Protein AF-A0A8S3VMX2-F1 (afdb_monomer)

Solvent-accessible surface area (backbone atoms only — not comparable to full-atom values): 15774 Å² total; per-residue (Å²): 144,77,87,84,73,80,81,78,84,70,74,71,80,52,48,32,28,33,40,39,38,28,50,15,17,91,83,78,49,59,50,68,22,54,47,46,65,28,32,21,53,49,26,51,52,46,59,40,36,76,73,67,46,34,48,73,48,80,45,55,38,30,90,91,58,74,51,69,80,49,52,76,78,47,82,75,88,50,69,40,29,39,36,25,64,35,32,33,32,78,86,67,48,75,34,52,75,42,75,24,51,43,74,68,48,41,49,51,49,56,51,38,50,54,79,87,52,66,58,57,29,66,86,31,68,56,30,53,58,45,36,77,51,44,68,61,46,57,58,41,45,52,53,36,43,53,32,86,84,53,87,43,64,70,38,52,51,40,52,48,50,38,18,50,51,39,54,74,64,75,41,66,36,78,72,31,86,53,87,27,34,45,39,34,56,44,52,39,43,49,55,46,46,52,50,39,30,33,68,56,66,72,39,70,81,65,60,83,44,37,48,46,43,49,34,50,54,53,43,64,71,33,64,48,51,60,75,44,58,40,36,42,52,40,40,44,60,68,36,62,87,56,34,62,51,79,73,93,66,70,59,87,77,56,78,90,45,72,94,65,85,71,64,67,75,28,68,56,74,85,76,77,76,89,74,84,90,131

Nearest PDB structures (foldseek):
  2yv7-assembly1_A  TM=8.535E-01  e=1.081E-16  Drosophila melanogaster
  2yv9-assembly1_B  TM=8.385E-01  e=3.252E-16  Caenorhabditis elegans
  2yv9-assembly1_A  TM=8.108E-01  e=5.340E-16  Caenorhabditis elegans
  1k0o-assembly2_B  TM=8.622E-01  e=7.602E-14  Homo sapiens
  5lol-assembly1_A  TM=7.711E-01  e=4.060E-11  Arabidopsis thaliana

Organism: Mytilus edulis (NCBI:txid6550)

Foldseek 3Di:
DDDPDPPPPPPPLQAWEKEKEAAAFPQPQFHHFLDLVSLLLLLLVVVCVVVVLYHYHYGHAHLVDGDPVRVVLPPASADTKMATCFHAFPVRHTRHSPIQRDDVSSLVVSVRSRDDCLLQRCPRPLNVVLCVLAVCLLVLLLVQQQDPPRPCPVNLVSLVSNLVQLVVVVALASRHPDDGSNRSRRLSRVQLCQLQVCQFPVDHRDLQSLSVLSSLLVLLVDPSNVVSDDFSLSSNVVCCVRGPGHGPDDSSPDDTDGPSDGDVSSNDDPPPPCDDDD

Sequence (278 aa):
MSDDNPTNDSVSDNKPHFELYIKASVRDGESKGSCPICQQWFMVAHLLAEKSDVHFQVYTVPANNLPESFKAKTMSKTFPIVIGVQGRDTKGQDISNCVFDDADEVEKFFESVNVSRPLLKRTEAKNQLALRHVEDLYKKFNLFLQNPNDNGTKLTQQLKNVDGFLGEMETTFLCGSTISYSDTVLLSRLQHIRVAGKAYKSYEIPKELKNLWRYLSTAYQTKAFIQTLPSDQDIKLHYETKATTKLEKTIKLEGTSYSTDVDPECLNGEVEQQNGDE

Secondary structure (DSSP, 8-state):
----------------EEEEEEEBPTTTSSSBP--HHHHHHHHHHHHHHTTTS-EEEEEEE-TTS--HHHHTT----SSSEEEEEE-B-TTS-B-TT-EE-SHHHHHHHHHHH-SS-GGG-TTSHHHHHHHHHHTTHHHHHHHHHH-TT--SHHHHHHHHHHHHHHHHHTSSBTTBSS--HHHHHHHHHHHHHHHHHHHHH-----TT-HHHHHHHHHHTT-HHHHHHPPPHHHHHHHHTTT-SSPPSS-GGGSPP-------GGGT-----------

Mean predicted aligned error: 6.51 Å

InterPro domains:
  IPR036282 Glutathione S-transferase, C-terminal domain superfamily [SSF47616] (148-243)
  IPR053823 CLIC, N-terminal domain [PF22441] (16-83)

pLDDT: mean 90.66, std 14.81, range [38.28, 98.75]

Radius of gyration: 21.77 Å; Cα contacts (8 Å, |Δi|>4): 425; chains: 1; bounding box: 65×53×84 Å

Structure (mmCIF, N/CA/C/O backbone):
data_AF-A0A8S3VMX2-F1
#
_entry.id   AF-A0A8S3VMX2-F1
#
loop_
_atom_site.group_PDB
_atom_site.id
_atom_site.type_symbol
_atom_site.label_atom_id
_atom_site.label_alt_id
_atom_site.label_comp_id
_atom_site.label_asym_id
_atom_site.label_entity_id
_atom_site.label_seq_id
_atom_site.pdbx_PDB_ins_code
_atom_site.Cartn_x
_atom_site.Cartn_y
_atom_site.Cartn_z
_atom_site.occupancy
_atom_site.B_iso_or_equiv
_atom_site.auth_seq_id
_atom_site.auth_comp_id
_atom_site.auth_asym_id
_atom_site.auth_atom_id
_atom_site.pdbx_PDB_model_num
ATOM 1 N N . MET A 1 1 ? 12.003 -22.353 -57.002 1.00 45.00 1 MET A N 1
ATOM 2 C CA . MET A 1 1 ? 13.092 -21.684 -56.269 1.00 45.00 1 MET A CA 1
ATOM 3 C C . MET A 1 1 ? 12.724 -20.222 -56.155 1.00 45.00 1 MET A C 1
ATOM 5 O O . MET A 1 1 ? 13.034 -19.455 -57.055 1.00 45.00 1 MET A O 1
ATOM 9 N N . SER A 1 2 ? 11.994 -19.906 -55.094 1.00 39.72 2 SER A N 1
ATOM 10 C CA . SER A 1 2 ? 11.772 -18.555 -54.586 1.00 39.72 2 SER A CA 1
ATOM 11 C C . SER A 1 2 ? 11.556 -18.773 -53.094 1.00 39.72 2 SER A C 1
ATOM 13 O O . SER A 1 2 ? 10.503 -19.264 -52.698 1.00 39.72 2 SER A O 1
ATOM 15 N N . ASP A 1 3 ? 12.623 -18.603 -52.321 1.00 39.94 3 ASP A N 1
ATOM 16 C CA . ASP A 1 3 ? 12.645 -18.858 -50.885 1.00 39.94 3 ASP A CA 1
ATOM 17 C C . ASP A 1 3 ? 11.857 -17.762 -50.158 1.00 39.94 3 ASP A C 1
ATOM 19 O O . ASP A 1 3 ? 12.329 -16.633 -50.019 1.00 39.94 3 ASP A O 1
ATOM 23 N N . ASP A 1 4 ? 10.657 -18.105 -49.690 1.00 44.06 4 ASP A N 1
ATOM 24 C CA . ASP A 1 4 ? 9.963 -17.357 -48.645 1.00 44.06 4 ASP A CA 1
ATOM 25 C C . ASP A 1 4 ? 10.678 -17.632 -47.319 1.00 44.06 4 ASP A C 1
ATOM 27 O O . ASP A 1 4 ? 10.483 -18.667 -46.679 1.00 44.06 4 ASP A O 1
ATOM 31 N N . ASN A 1 5 ? 11.544 -16.708 -46.915 1.00 38.28 5 ASN A N 1
ATOM 32 C CA . ASN A 1 5 ? 12.114 -16.689 -45.577 1.00 38.28 5 ASN A CA 1
ATOM 33 C C . ASN A 1 5 ? 11.168 -15.875 -44.677 1.00 38.28 5 ASN A C 1
ATOM 35 O O . ASN A 1 5 ? 11.094 -14.655 -44.856 1.00 38.28 5 ASN A O 1
ATOM 39 N N . PRO A 1 6 ? 10.431 -16.478 -43.725 1.00 44.06 6 PRO A N 1
ATOM 40 C CA . PRO A 1 6 ? 9.706 -15.689 -42.749 1.00 44.06 6 PRO A CA 1
ATOM 41 C C . PRO A 1 6 ? 10.757 -15.071 -41.828 1.00 44.06 6 PRO A C 1
ATOM 43 O O . PRO A 1 6 ? 11.4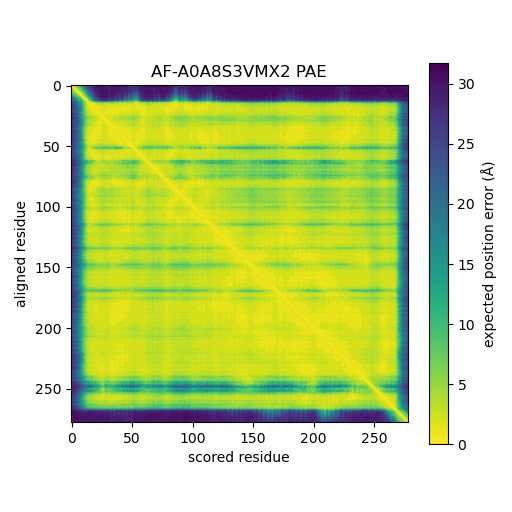59 -15.770 -41.096 1.00 44.06 6 PRO A O 1
ATOM 46 N N . THR A 1 7 ? 10.896 -13.749 -41.886 1.00 39.50 7 THR A N 1
ATOM 47 C CA . THR A 1 7 ? 11.595 -12.986 -40.858 1.00 39.50 7 THR A CA 1
ATOM 48 C C . THR A 1 7 ? 10.929 -13.300 -39.529 1.00 39.50 7 THR A C 1
ATOM 50 O O . THR A 1 7 ? 9.819 -12.859 -39.241 1.00 39.50 7 THR A O 1
ATOM 53 N N . ASN A 1 8 ? 11.599 -14.148 -38.758 1.00 38.56 8 ASN A N 1
ATOM 54 C CA . ASN A 1 8 ? 11.258 -14.462 -37.391 1.00 38.56 8 ASN A CA 1
ATOM 55 C C . ASN A 1 8 ? 11.477 -13.175 -36.585 1.00 38.56 8 ASN A C 1
ATOM 57 O O . ASN A 1 8 ? 12.600 -12.884 -36.173 1.00 38.56 8 ASN A O 1
ATOM 61 N N . ASP A 1 9 ? 10.420 -12.379 -36.419 1.00 41.00 9 ASP A N 1
ATOM 62 C CA . ASP A 1 9 ? 10.348 -11.289 -35.446 1.00 41.00 9 ASP A CA 1
ATOM 63 C C . ASP A 1 9 ? 10.396 -11.889 -34.033 1.00 41.00 9 ASP A C 1
ATOM 65 O O . ASP A 1 9 ? 9.425 -11.892 -33.280 1.00 41.00 9 ASP A O 1
ATOM 69 N N . SER A 1 10 ? 11.553 -12.417 -33.640 1.00 40.47 10 SER A N 1
ATOM 70 C CA . SER A 1 10 ? 11.886 -12.584 -32.235 1.00 40.47 10 SER A CA 1
ATOM 71 C C . SER A 1 10 ? 12.475 -11.262 -31.758 1.00 40.47 10 SER A C 1
ATOM 73 O O . SER A 1 10 ? 13.687 -11.134 -31.568 1.00 40.47 10 SER A O 1
ATOM 75 N N . VAL A 1 11 ? 11.618 -10.254 -31.572 1.00 44.19 11 VAL A N 1
ATOM 76 C CA . VAL A 1 11 ? 11.929 -9.193 -30.613 1.00 44.19 11 VAL A CA 1
ATOM 77 C C . VAL A 1 11 ? 12.071 -9.923 -29.285 1.00 44.19 11 VAL A C 1
ATOM 79 O O . VAL A 1 11 ? 11.075 -10.303 -28.676 1.00 44.19 11 VAL A O 1
ATOM 82 N N . SER A 1 12 ? 13.307 -10.240 -28.894 1.00 49.56 12 SER A N 1
ATOM 83 C CA . SER A 1 12 ? 13.582 -10.811 -27.584 1.00 49.56 12 SER A CA 1
ATOM 84 C C . SER A 1 12 ? 12.909 -9.901 -26.565 1.00 49.56 12 SER A C 1
ATOM 86 O O . SER A 1 12 ? 13.218 -8.706 -26.530 1.00 49.56 12 SER A O 1
ATOM 88 N N . ASP A 1 13 ? 11.958 -10.448 -25.814 1.00 60.62 13 ASP A N 1
ATOM 89 C CA . ASP A 1 13 ? 11.170 -9.749 -24.807 1.00 60.62 13 ASP A CA 1
ATOM 90 C C . ASP A 1 13 ? 12.112 -9.284 -23.687 1.00 60.62 13 ASP A C 1
ATOM 92 O O . ASP A 1 13 ? 12.301 -9.946 -22.674 1.00 60.62 13 ASP A O 1
ATOM 96 N N . ASN A 1 14 ? 12.798 -8.162 -23.917 1.00 79.38 14 ASN A N 1
ATOM 97 C CA . ASN A 1 14 ? 13.861 -7.629 -23.062 1.00 79.38 14 ASN A CA 1
ATOM 98 C C . ASN A 1 14 ? 13.291 -6.933 -21.812 1.00 79.38 14 ASN A C 1
ATOM 100 O O . ASN A 1 14 ? 13.984 -6.155 -21.151 1.00 79.38 14 ASN A O 1
ATOM 104 N N . LYS A 1 15 ? 12.002 -7.164 -21.534 1.00 89.81 15 LYS A N 1
ATOM 105 C CA . LYS A 1 15 ? 11.273 -6.580 -20.418 1.00 89.81 15 LYS A CA 1
ATOM 106 C C . LYS A 1 15 ? 11.872 -7.062 -19.102 1.00 89.81 15 LYS A C 1
ATOM 108 O O . LYS A 1 15 ? 12.189 -8.248 -18.981 1.00 89.81 15 LYS A O 1
ATOM 113 N N . PRO A 1 16 ? 11.980 -6.177 -18.100 1.00 96.06 16 PRO A N 1
ATOM 114 C CA . PRO A 1 16 ? 12.359 -6.571 -16.756 1.00 96.06 16 PRO A CA 1
ATOM 115 C C . PRO A 1 16 ? 11.477 -7.705 -16.241 1.00 96.06 16 PRO A C 1
ATOM 117 O O . PRO A 1 16 ? 10.254 -7.570 -16.137 1.00 96.06 16 PRO A O 1
ATOM 120 N N . HIS A 1 17 ? 12.112 -8.813 -15.883 1.00 97.31 17 HIS A N 1
ATOM 121 C CA . HIS A 1 17 ? 11.497 -9.914 -15.164 1.00 97.31 17 HIS A CA 1
ATOM 122 C C . HIS A 1 17 ? 12.211 -10.080 -13.827 1.00 97.31 17 HIS A C 1
ATOM 124 O O . HIS A 1 17 ? 13.433 -10.206 -13.787 1.00 97.31 17 HIS A O 1
ATOM 130 N N . PHE A 1 18 ? 11.460 -10.055 -12.728 1.00 98.06 18 PHE A N 1
ATOM 131 C CA . PHE A 1 18 ? 12.009 -10.165 -11.379 1.00 98.06 18 PHE A CA 1
ATOM 132 C C . PHE A 1 18 ? 11.146 -11.020 -10.447 1.00 98.06 18 PHE A C 1
ATOM 134 O O . PHE A 1 18 ? 9.959 -11.252 -10.669 1.00 98.06 18 PHE A O 1
ATOM 141 N N . GLU A 1 19 ? 11.747 -11.466 -9.356 1.00 98.12 19 GLU A N 1
ATOM 142 C CA . GLU A 1 19 ? 11.083 -12.134 -8.247 1.00 98.12 19 GLU A CA 1
ATOM 143 C C . GLU A 1 19 ? 10.960 -11.153 -7.080 1.00 98.12 19 GLU A C 1
ATOM 145 O O . GLU A 1 19 ? 11.938 -10.516 -6.687 1.00 98.12 19 GLU A O 1
ATOM 150 N N . LEU A 1 20 ? 9.762 -11.037 -6.509 1.00 98.38 20 LEU A N 1
ATOM 151 C CA . LEU A 1 20 ? 9.500 -10.253 -5.308 1.00 98.38 20 LEU A CA 1
ATOM 152 C C . LEU A 1 20 ? 9.297 -11.193 -4.120 1.00 98.38 20 LEU A C 1
ATOM 154 O O . LEU A 1 20 ? 8.325 -11.947 -4.056 1.00 98.38 20 LEU A O 1
ATOM 158 N N . TYR A 1 21 ? 10.189 -11.109 -3.146 1.00 97.62 21 TYR A N 1
ATOM 159 C CA . TYR A 1 21 ? 10.114 -11.872 -1.911 1.00 97.62 21 TYR A CA 1
ATOM 160 C C . TYR A 1 21 ? 9.470 -11.031 -0.810 1.00 97.62 21 TYR A C 1
ATOM 162 O O . TYR A 1 21 ? 9.955 -9.953 -0.455 1.00 97.62 21 TYR A O 1
ATOM 170 N N . ILE A 1 22 ? 8.377 -11.538 -0.243 1.00 97.50 22 ILE A N 1
ATOM 171 C CA . ILE A 1 22 ? 7.626 -10.906 0.846 1.00 97.50 22 ILE A CA 1
ATOM 172 C C . ILE A 1 22 ? 7.590 -11.810 2.077 1.00 97.50 22 ILE A C 1
ATOM 174 O O . ILE A 1 22 ? 7.770 -13.024 1.991 1.00 97.50 22 ILE A O 1
ATOM 178 N N . LYS A 1 23 ? 7.315 -11.233 3.251 1.00 96.81 23 LYS A N 1
ATOM 179 C CA . LYS A 1 23 ? 7.127 -12.033 4.471 1.00 96.81 23 LYS A CA 1
ATOM 180 C C . LYS A 1 23 ? 5.916 -12.952 4.320 1.00 96.81 23 LYS A C 1
ATOM 182 O O . LYS A 1 23 ? 4.844 -12.485 3.935 1.00 96.81 23 LYS A O 1
ATOM 187 N N . ALA A 1 24 ? 6.082 -14.225 4.665 1.00 96.75 24 ALA A N 1
ATOM 188 C CA . ALA A 1 24 ? 4.974 -15.163 4.791 1.00 96.75 24 ALA A CA 1
ATOM 189 C C . ALA A 1 24 ? 4.111 -14.845 6.023 1.00 96.75 24 ALA A C 1
ATOM 191 O O . ALA A 1 24 ? 4.556 -14.173 6.964 1.00 96.75 24 ALA A O 1
ATOM 192 N N . SER A 1 25 ? 2.877 -15.342 6.018 1.00 95.25 25 SER A N 1
ATOM 193 C CA . SER A 1 25 ? 1.989 -15.353 7.172 1.00 95.25 25 SER A CA 1
ATOM 194 C C . SER A 1 25 ? 2.674 -16.048 8.345 1.00 95.25 25 SER A C 1
ATOM 196 O O . SER A 1 25 ? 3.294 -17.101 8.212 1.00 95.25 25 SER A O 1
ATOM 198 N N . VAL A 1 26 ? 2.535 -15.459 9.530 1.00 91.62 26 VAL A N 1
ATOM 199 C CA . VAL A 1 26 ? 3.023 -16.063 10.779 1.00 91.62 26 VAL A CA 1
ATOM 200 C C . VAL A 1 26 ? 2.093 -17.169 11.289 1.00 91.62 26 VAL A C 1
ATOM 202 O O . VAL A 1 26 ? 2.423 -17.839 12.266 1.00 91.62 26 VAL A O 1
ATOM 205 N N . ARG A 1 27 ? 0.920 -17.332 10.663 1.00 90.06 27 ARG A N 1
ATOM 206 C CA . ARG A 1 27 ? -0.102 -18.312 11.032 1.00 90.06 27 ARG A CA 1
ATOM 207 C C . ARG A 1 27 ? 0.080 -19.628 10.284 1.00 90.06 27 ARG A C 1
ATOM 209 O O . ARG A 1 27 ? 0.069 -20.665 10.936 1.00 90.06 27 ARG A O 1
ATOM 216 N N . ASP A 1 28 ? 0.244 -19.579 8.963 1.00 90.56 28 ASP A N 1
ATOM 217 C CA . ASP A 1 28 ? 0.376 -20.779 8.119 1.00 90.56 28 ASP A CA 1
ATOM 218 C C . ASP A 1 28 ? 1.788 -20.982 7.536 1.00 90.56 28 ASP A C 1
ATOM 220 O O . ASP A 1 28 ? 2.123 -22.093 7.145 1.00 90.56 28 ASP A O 1
ATOM 224 N N . GLY A 1 29 ? 2.645 -19.954 7.534 1.00 91.44 29 GLY A N 1
ATOM 225 C CA . GLY A 1 29 ? 4.003 -20.038 6.991 1.00 91.44 29 GLY A CA 1
ATOM 226 C C . GLY A 1 29 ? 4.086 -20.046 5.461 1.00 91.44 29 GLY A C 1
ATOM 227 O O . GLY A 1 29 ? 5.189 -20.116 4.929 1.00 91.44 29 GLY A O 1
ATOM 228 N N . GLU A 1 30 ? 2.969 -19.928 4.748 1.00 91.88 30 GLU A N 1
ATOM 229 C CA . GLU A 1 30 ? 2.906 -20.080 3.290 1.00 91.88 30 GLU A CA 1
ATOM 230 C C . GLU A 1 30 ? 2.228 -18.894 2.608 1.00 91.88 30 GLU A C 1
ATOM 232 O O . GLU A 1 30 ? 2.702 -18.406 1.583 1.00 91.88 30 GLU A O 1
ATOM 237 N N . SER A 1 31 ? 1.127 -18.388 3.159 1.00 94.25 31 SER A N 1
ATOM 238 C CA . SER A 1 31 ? 0.371 -17.298 2.552 1.00 94.25 31 SER A CA 1
ATOM 239 C C . SER A 1 31 ? 1.060 -15.942 2.749 1.00 94.25 31 SER A C 1
ATOM 241 O O . SER A 1 31 ? 2.074 -15.809 3.437 1.00 94.25 31 SER A O 1
ATOM 243 N N . LYS A 1 32 ? 0.540 -14.898 2.099 1.00 95.94 32 LYS A N 1
ATOM 244 C CA . LYS A 1 32 ? 1.067 -13.529 2.207 1.00 95.94 32 LYS A CA 1
ATOM 245 C C . LYS A 1 32 ? 0.924 -12.985 3.635 1.00 95.94 32 LYS A C 1
ATOM 247 O O . LYS A 1 32 ? -0.170 -12.940 4.187 1.00 95.94 32 LYS A O 1
ATOM 252 N N . GLY A 1 33 ? 2.032 -12.537 4.218 1.00 96.44 33 GLY A N 1
ATOM 253 C CA . GLY A 1 33 ? 2.056 -11.932 5.545 1.00 96.44 33 GLY A CA 1
ATOM 254 C C . GLY A 1 33 ? 1.630 -10.462 5.544 1.00 96.44 33 GLY A C 1
ATOM 255 O O . GLY A 1 33 ? 1.474 -9.817 4.511 1.00 96.44 33 GLY A O 1
ATOM 256 N N . SER A 1 34 ? 1.497 -9.901 6.740 1.00 96.94 34 SER A N 1
ATOM 257 C CA . SER A 1 34 ? 0.996 -8.547 7.020 1.00 96.94 34 SER A CA 1
ATOM 258 C C . SER A 1 34 ? 2.108 -7.504 7.151 1.00 96.94 34 SER A C 1
ATOM 260 O O . SER A 1 34 ? 2.133 -6.706 8.082 1.00 96.94 34 SER A O 1
ATOM 262 N N . CYS A 1 35 ? 3.114 -7.524 6.280 1.00 96.88 35 CYS A N 1
ATOM 263 C CA . CYS A 1 35 ? 4.150 -6.491 6.299 1.00 96.88 35 CYS A CA 1
ATOM 264 C C . CYS A 1 35 ? 3.724 -5.307 5.410 1.00 96.88 35 CYS A C 1
ATOM 266 O O . CYS A 1 35 ? 3.674 -5.492 4.194 1.00 96.88 35 CYS A O 1
ATOM 268 N N . PRO A 1 36 ? 3.477 -4.092 5.953 1.00 97.25 36 PRO A N 1
ATOM 269 C CA . PRO A 1 36 ? 2.945 -2.987 5.147 1.00 97.25 36 PRO A CA 1
ATOM 270 C C . PRO A 1 36 ? 3.852 -2.587 3.981 1.00 97.25 36 PRO A C 1
ATOM 272 O O . PRO A 1 36 ? 3.368 -2.338 2.884 1.00 97.25 36 PRO A O 1
ATOM 275 N N . ILE A 1 37 ? 5.174 -2.579 4.190 1.00 96.88 37 ILE A N 1
ATOM 276 C CA . ILE A 1 37 ? 6.135 -2.258 3.125 1.00 96.88 37 ILE A CA 1
ATOM 277 C C . ILE A 1 37 ? 6.223 -3.374 2.069 1.00 96.88 37 ILE A C 1
ATOM 279 O O . ILE A 1 37 ? 6.399 -3.081 0.892 1.00 96.88 37 ILE A O 1
ATOM 283 N N . CYS A 1 38 ? 6.019 -4.644 2.444 1.00 98.12 38 CYS A N 1
ATOM 284 C CA . CYS A 1 38 ? 5.876 -5.721 1.458 1.00 98.12 38 CYS A CA 1
ATOM 285 C C . CYS A 1 38 ? 4.613 -5.528 0.613 1.00 98.12 38 CYS A C 1
ATOM 287 O O . CYS A 1 38 ? 4.681 -5.643 -0.605 1.00 98.12 38 CYS A O 1
ATOM 289 N N . GLN A 1 39 ? 3.478 -5.204 1.244 1.00 98.44 39 GLN A N 1
ATOM 290 C CA . GLN A 1 39 ? 2.232 -4.929 0.526 1.00 98.44 39 GLN A CA 1
ATOM 291 C C . GLN A 1 39 ? 2.379 -3.726 -0.414 1.00 98.44 39 GLN A C 1
ATOM 293 O O . GLN A 1 39 ? 1.929 -3.794 -1.554 1.00 98.44 39 GLN A O 1
ATOM 298 N N . GLN A 1 40 ? 3.032 -2.651 0.041 1.00 98.12 40 GLN A N 1
ATOM 299 C CA . GLN A 1 40 ? 3.316 -1.460 -0.762 1.00 98.12 40 GLN A CA 1
ATOM 300 C C . GLN A 1 40 ? 4.002 -1.840 -2.081 1.00 98.12 40 GLN A C 1
ATOM 302 O O . GLN A 1 40 ? 3.476 -1.559 -3.157 1.00 98.12 40 GLN A O 1
ATOM 307 N N . TRP A 1 41 ? 5.140 -2.530 -2.004 1.00 98.44 41 TRP A N 1
ATOM 308 C CA . TRP A 1 41 ? 5.915 -2.897 -3.189 1.00 98.44 41 TRP A CA 1
ATOM 309 C C . TRP A 1 41 ? 5.265 -4.000 -4.025 1.00 98.44 41 TRP A C 1
ATOM 311 O O . TRP A 1 41 ? 5.371 -3.981 -5.248 1.00 98.44 41 TRP A O 1
ATOM 321 N N . PHE A 1 42 ? 4.512 -4.909 -3.404 1.00 98.56 42 PHE A N 1
ATOM 322 C CA . PHE A 1 42 ? 3.705 -5.879 -4.141 1.00 98.56 42 PHE A CA 1
ATOM 323 C C . PHE A 1 42 ? 2.606 -5.181 -4.957 1.00 98.56 42 PHE A C 1
ATOM 325 O O . PHE A 1 42 ? 2.375 -5.518 -6.118 1.00 98.56 42 PHE A O 1
ATOM 332 N N . MET A 1 43 ? 1.979 -4.140 -4.407 1.00 98.44 43 MET A N 1
ATOM 333 C CA . MET A 1 43 ? 1.011 -3.345 -5.154 1.00 98.44 43 MET A CA 1
ATOM 334 C C . MET A 1 43 ? 1.670 -2.564 -6.298 1.00 98.44 43 MET A C 1
ATOM 336 O O . MET A 1 43 ? 1.127 -2.554 -7.400 1.00 98.44 43 MET A O 1
ATOM 340 N N . VAL A 1 44 ? 2.856 -1.977 -6.088 1.00 98.25 44 VAL A N 1
ATOM 341 C CA . VAL A 1 44 ? 3.632 -1.340 -7.172 1.00 98.25 44 VAL A CA 1
ATOM 342 C C . VAL A 1 44 ? 3.945 -2.345 -8.289 1.00 98.25 44 VAL A C 1
ATOM 344 O O . VAL A 1 44 ? 3.708 -2.037 -9.456 1.00 98.25 44 VAL A O 1
ATOM 347 N N . ALA A 1 45 ? 4.392 -3.560 -7.955 1.00 97.94 45 ALA A N 1
ATOM 348 C CA . ALA A 1 45 ? 4.665 -4.612 -8.938 1.00 97.94 45 ALA A CA 1
ATOM 349 C C . ALA A 1 45 ? 3.415 -4.989 -9.756 1.00 97.94 45 ALA A C 1
ATOM 351 O O . ALA A 1 45 ? 3.475 -5.034 -10.986 1.00 97.94 45 ALA A O 1
ATOM 352 N N . HIS A 1 46 ? 2.263 -5.168 -9.097 1.00 97.19 46 HIS A N 1
ATOM 353 C CA . HIS A 1 46 ? 0.982 -5.396 -9.774 1.00 97.19 46 HIS A CA 1
ATOM 354 C C . HIS A 1 46 ? 0.636 -4.274 -10.758 1.00 97.19 46 HIS A C 1
ATOM 356 O O . HIS A 1 46 ? 0.269 -4.539 -11.901 1.00 97.19 46 HIS A O 1
ATOM 362 N N . LEU A 1 47 ? 0.780 -3.024 -10.324 1.00 97.19 47 LEU A N 1
ATOM 363 C CA . LEU A 1 47 ? 0.437 -1.841 -11.108 1.00 97.19 47 LEU A CA 1
ATOM 364 C C . LEU A 1 47 ? 1.355 -1.647 -12.327 1.00 97.19 47 LEU A C 1
ATOM 366 O O . LEU A 1 47 ? 0.894 -1.163 -13.362 1.00 97.19 47 LEU A O 1
ATOM 370 N N . LEU A 1 48 ? 2.634 -2.015 -12.233 1.00 96.12 48 LEU A N 1
ATOM 371 C CA . LEU A 1 48 ? 3.547 -2.012 -13.382 1.00 96.12 48 LEU A CA 1
ATOM 372 C C . LEU A 1 48 ? 3.218 -3.149 -14.362 1.00 96.12 48 LEU A C 1
ATOM 374 O O . LEU A 1 48 ? 3.161 -2.931 -15.574 1.00 96.12 48 LEU A O 1
ATOM 378 N N . ALA A 1 49 ? 2.911 -4.344 -13.852 1.00 94.56 49 ALA A N 1
ATOM 379 C CA . ALA A 1 49 ? 2.545 -5.488 -14.686 1.00 94.56 49 ALA A CA 1
ATOM 380 C C . ALA A 1 49 ? 1.224 -5.284 -15.452 1.00 94.56 49 ALA A C 1
ATOM 382 O O . ALA A 1 49 ? 1.092 -5.760 -16.576 1.00 94.56 49 ALA A O 1
ATOM 383 N N . GLU A 1 50 ? 0.262 -4.525 -14.909 1.00 92.75 50 GLU A N 1
ATOM 384 C CA . GLU A 1 50 ? -0.990 -4.165 -15.605 1.00 92.75 50 GLU A CA 1
ATOM 385 C C . GLU A 1 50 ? -0.762 -3.424 -16.933 1.00 92.75 50 GLU A C 1
ATOM 387 O O . GLU A 1 50 ? -1.586 -3.519 -17.843 1.00 92.75 50 GLU A O 1
ATOM 392 N N . LYS A 1 51 ? 0.352 -2.694 -17.063 1.00 87.44 51 LYS A N 1
ATOM 393 C CA . LYS A 1 51 ? 0.750 -2.012 -18.305 1.00 87.44 51 LYS A CA 1
ATOM 394 C C . LYS A 1 51 ? 1.720 -2.820 -19.159 1.00 87.44 51 LYS A C 1
ATOM 396 O O . LYS A 1 51 ? 2.123 -2.353 -20.216 1.00 87.44 51 LYS A O 1
ATOM 401 N N . SER A 1 52 ? 2.018 -4.055 -18.754 1.00 84.25 52 SER A N 1
ATOM 402 C CA . SER A 1 52 ? 3.025 -4.909 -19.389 1.00 84.25 52 SER A CA 1
ATOM 403 C C . SER A 1 52 ? 4.427 -4.283 -19.408 1.00 84.25 52 SER A C 1
ATOM 405 O O . SER A 1 52 ? 5.226 -4.637 -20.275 1.00 84.25 52 SER A O 1
ATOM 407 N N . ASP A 1 53 ? 4.725 -3.383 -18.457 1.00 85.56 53 ASP A N 1
ATOM 408 C CA . ASP A 1 53 ? 6.058 -2.783 -18.288 1.00 85.56 53 ASP A CA 1
ATOM 409 C C . ASP A 1 53 ? 7.064 -3.827 -17.781 1.00 85.56 53 ASP A C 1
ATOM 411 O O . ASP A 1 53 ? 8.240 -3.792 -18.132 1.00 85.56 53 ASP A O 1
ATOM 415 N N . VAL A 1 54 ? 6.589 -4.758 -16.947 1.00 95.12 54 VAL A N 1
ATOM 416 C CA . VAL A 1 54 ? 7.405 -5.763 -16.260 1.00 95.12 54 VAL A CA 1
ATOM 417 C C . VAL A 1 54 ? 6.667 -7.096 -16.147 1.00 95.12 54 VAL A C 1
ATOM 419 O O . VAL A 1 54 ? 5.434 -7.141 -16.129 1.00 95.12 54 VAL A O 1
ATOM 422 N N . HIS A 1 55 ? 7.428 -8.173 -15.977 1.00 96.31 55 HIS A N 1
ATOM 423 C CA . HIS A 1 55 ? 6.938 -9.461 -15.492 1.00 96.31 55 HIS A CA 1
ATOM 424 C C . HIS A 1 55 ? 7.457 -9.712 -14.077 1.00 96.31 55 HIS A C 1
ATOM 426 O O . HIS A 1 55 ? 8.599 -9.389 -13.758 1.00 96.31 55 HIS A O 1
ATOM 432 N N . PHE A 1 56 ? 6.638 -10.307 -13.211 1.00 97.69 56 PHE A N 1
ATOM 433 C CA . PHE A 1 56 ? 7.102 -10.668 -11.877 1.00 97.69 56 PHE A CA 1
ATOM 434 C C . PHE A 1 56 ? 6.431 -11.923 -11.331 1.00 97.69 56 PHE A C 1
ATOM 436 O O . PHE A 1 56 ? 5.296 -12.241 -11.692 1.00 97.69 56 PHE A O 1
ATOM 443 N N . GLN A 1 57 ? 7.129 -12.618 -10.434 1.00 97.56 57 GLN A N 1
ATOM 444 C CA . GLN A 1 57 ? 6.526 -13.597 -9.528 1.00 97.56 57 GLN A CA 1
ATOM 445 C C . GLN A 1 57 ? 6.706 -13.162 -8.080 1.00 97.56 57 GLN A C 1
ATOM 447 O O . GLN A 1 57 ? 7.667 -12.474 -7.742 1.00 97.56 57 GLN A O 1
ATOM 452 N N . VAL A 1 58 ? 5.788 -13.594 -7.217 1.00 97.75 58 VAL A N 1
ATOM 453 C CA . VAL A 1 58 ? 5.874 -13.350 -5.776 1.00 97.75 58 VAL A CA 1
ATOM 454 C C . VAL A 1 58 ? 6.134 -14.641 -5.038 1.00 97.75 58 VAL A C 1
ATOM 456 O O . VAL A 1 58 ? 5.450 -15.638 -5.261 1.00 97.75 58 VAL A O 1
ATOM 459 N N . TYR A 1 59 ? 7.081 -14.578 -4.112 1.00 96.94 59 TYR A N 1
ATOM 460 C CA . TYR A 1 59 ? 7.397 -15.654 -3.191 1.00 96.94 59 TYR A CA 1
ATOM 461 C C . TYR A 1 59 ? 7.227 -15.168 -1.757 1.00 96.94 59 TYR A C 1
ATOM 463 O O . TYR A 1 59 ? 7.637 -14.067 -1.389 1.00 96.94 59 TYR A O 1
ATOM 471 N N . THR A 1 60 ? 6.628 -16.005 -0.928 1.00 96.94 60 THR A N 1
ATOM 472 C CA . THR A 1 60 ? 6.483 -15.776 0.506 1.00 96.94 60 THR A CA 1
ATOM 473 C C . THR A 1 60 ? 7.609 -16.486 1.249 1.00 96.94 60 THR A C 1
ATOM 475 O O . THR A 1 60 ? 7.995 -17.603 0.912 1.00 96.94 60 THR A O 1
ATOM 478 N N . VAL A 1 61 ? 8.173 -15.826 2.261 1.00 95.75 61 VAL A N 1
ATOM 479 C CA . VAL A 1 61 ? 9.299 -16.363 3.034 1.00 95.75 61 VAL A CA 1
ATOM 480 C C . VAL A 1 61 ? 8.992 -16.318 4.532 1.00 95.75 61 VAL A C 1
ATOM 482 O O . VAL A 1 61 ? 8.753 -15.231 5.076 1.00 95.75 61 VAL A O 1
ATOM 485 N N . PRO A 1 62 ? 9.021 -17.463 5.241 1.00 92.69 62 PRO A N 1
ATOM 486 C CA . PRO A 1 62 ? 8.903 -17.489 6.694 1.00 92.69 62 PRO A CA 1
ATOM 487 C C . PRO A 1 62 ? 10.092 -16.779 7.347 1.00 92.69 62 PRO A C 1
ATOM 489 O O . PRO A 1 62 ? 11.229 -17.243 7.282 1.00 92.69 62 PRO A O 1
ATOM 492 N N . ALA A 1 63 ? 9.841 -15.668 8.044 1.00 80.81 63 ALA A N 1
ATOM 493 C CA . ALA A 1 63 ? 10.910 -14.859 8.643 1.00 80.81 63 ALA A CA 1
ATOM 494 C C . ALA A 1 63 ? 11.746 -15.617 9.700 1.00 80.81 63 ALA A C 1
ATOM 496 O O . ALA A 1 63 ? 12.918 -15.302 9.906 1.00 80.81 63 ALA A O 1
ATOM 497 N N . ASN A 1 64 ? 11.151 -16.623 10.351 1.00 82.06 64 ASN A N 1
ATOM 498 C CA . ASN A 1 64 ? 11.798 -17.416 11.402 1.00 82.06 64 ASN A CA 1
ATOM 499 C C . ASN A 1 64 ? 12.491 -18.681 10.874 1.00 82.06 64 ASN A C 1
ATOM 501 O O . ASN A 1 64 ? 13.278 -19.282 11.599 1.00 82.06 64 ASN A O 1
ATOM 505 N N . AS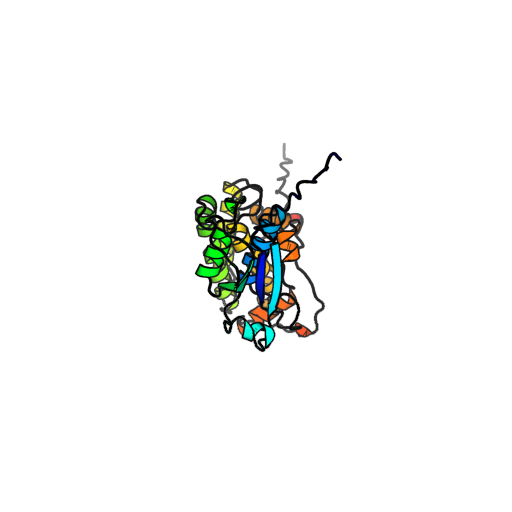N A 1 65 ? 12.211 -19.092 9.634 1.00 85.75 65 ASN A N 1
ATOM 506 C CA . ASN A 1 65 ? 12.786 -20.292 9.036 1.00 85.75 65 ASN A CA 1
ATOM 507 C C . ASN A 1 65 ? 12.987 -20.085 7.531 1.00 85.75 65 ASN A C 1
ATOM 509 O O . ASN A 1 65 ? 12.125 -20.422 6.722 1.00 85.75 65 ASN A O 1
ATOM 513 N N . LEU A 1 66 ? 14.126 -19.492 7.171 1.00 89.94 66 LEU A N 1
ATOM 514 C CA . LEU A 1 66 ? 14.468 -19.226 5.776 1.00 89.94 66 LEU A CA 1
ATOM 515 C C . LEU A 1 66 ? 14.713 -20.553 5.018 1.00 89.94 66 LEU A C 1
ATOM 517 O O . LEU A 1 66 ? 15.587 -21.319 5.449 1.00 89.94 66 LEU A O 1
ATOM 521 N N . PRO A 1 67 ? 14.020 -20.813 3.891 1.00 90.69 67 PRO A N 1
ATOM 522 C CA . PRO A 1 67 ? 14.261 -21.986 3.048 1.00 90.69 67 PRO A CA 1
ATOM 523 C C . PRO A 1 67 ? 15.682 -22.008 2.470 1.00 90.69 67 PRO A C 1
ATOM 525 O O . PRO A 1 67 ? 16.250 -20.958 2.171 1.00 90.69 67 PRO A O 1
ATOM 528 N N . GLU A 1 68 ? 16.261 -23.193 2.261 1.00 92.31 68 GLU A N 1
ATOM 529 C CA . GLU A 1 68 ? 17.611 -23.331 1.681 1.00 92.31 68 GLU A CA 1
ATOM 530 C C . GLU A 1 68 ? 17.705 -22.756 0.264 1.00 92.31 68 GLU A C 1
ATOM 532 O O . GLU A 1 68 ? 18.671 -22.070 -0.059 1.00 92.31 68 GLU A O 1
ATOM 537 N N . SER A 1 69 ? 16.659 -22.944 -0.546 1.00 89.50 69 SER A N 1
ATOM 538 C CA . SER A 1 69 ? 16.551 -22.363 -1.889 1.00 89.50 69 SER A CA 1
ATOM 539 C C . SER A 1 69 ? 16.587 -20.832 -1.885 1.00 89.50 69 SER A C 1
ATOM 541 O O . SER A 1 69 ? 17.097 -20.229 -2.824 1.00 89.50 69 SER A O 1
ATOM 543 N N . PHE A 1 70 ? 16.079 -20.199 -0.823 1.00 92.00 70 PHE A N 1
ATOM 544 C CA . PHE A 1 70 ? 16.154 -18.753 -0.633 1.00 92.00 70 PHE A CA 1
ATOM 545 C C . PHE A 1 70 ? 17.543 -18.325 -0.141 1.00 92.00 70 PHE A C 1
ATOM 547 O O . PHE A 1 70 ? 18.133 -17.410 -0.709 1.00 92.00 70 PHE A O 1
ATOM 554 N N . LYS A 1 71 ? 18.107 -19.040 0.846 1.00 91.94 71 LYS A N 1
ATOM 555 C CA . LYS A 1 71 ? 19.467 -18.796 1.373 1.00 91.94 71 LYS A CA 1
ATOM 556 C C . LYS A 1 71 ? 20.552 -18.880 0.299 1.00 91.94 71 LYS A C 1
ATOM 558 O O . LYS A 1 71 ? 21.551 -18.178 0.390 1.00 91.94 71 LYS A O 1
ATOM 563 N N . ALA A 1 72 ? 20.352 -19.726 -0.712 1.00 90.44 72 ALA A N 1
ATOM 564 C CA . ALA A 1 72 ? 21.249 -19.833 -1.859 1.00 90.44 72 ALA A CA 1
ATOM 565 C C . ALA A 1 72 ? 21.287 -18.558 -2.724 1.00 90.44 72 ALA A C 1
ATOM 567 O O . ALA A 1 72 ? 22.265 -18.348 -3.435 1.00 90.44 72 ALA A O 1
ATOM 568 N N . LYS A 1 73 ? 20.245 -17.715 -2.664 1.00 91.31 73 LYS A N 1
ATOM 569 C CA . LYS A 1 73 ? 20.154 -16.447 -3.403 1.00 91.31 73 LYS A CA 1
ATOM 570 C C . LYS A 1 73 ? 20.559 -15.243 -2.551 1.00 91.31 73 LYS A C 1
ATOM 572 O O . LYS A 1 73 ? 21.268 -14.366 -3.025 1.00 91.31 73 LYS A O 1
ATOM 577 N N . THR A 1 74 ? 20.103 -15.186 -1.299 1.00 90.62 74 THR A N 1
ATOM 578 C CA . THR A 1 74 ? 20.443 -14.117 -0.348 1.00 90.62 74 THR A CA 1
ATOM 579 C C . THR A 1 74 ? 20.253 -14.581 1.096 1.00 90.62 74 THR A C 1
ATOM 581 O O . THR A 1 74 ? 19.417 -15.432 1.399 1.00 90.62 74 THR A O 1
ATOM 584 N N . MET A 1 75 ? 21.018 -13.988 2.012 1.00 87.75 75 MET A N 1
ATOM 585 C CA . MET A 1 75 ? 20.889 -14.193 3.459 1.00 87.75 75 MET A CA 1
ATOM 586 C C . MET A 1 75 ? 20.155 -13.041 4.163 1.00 87.75 75 MET A C 1
ATOM 588 O O . MET A 1 75 ? 20.034 -13.061 5.394 1.00 87.75 75 MET A O 1
ATOM 592 N N . SER A 1 76 ? 19.665 -12.046 3.411 1.00 88.75 76 SER A N 1
ATOM 593 C CA . SER A 1 76 ? 18.936 -10.911 3.974 1.00 88.75 76 SER A CA 1
ATOM 594 C C . SER A 1 76 ? 17.638 -11.348 4.656 1.00 88.75 76 SER A C 1
ATOM 596 O O . SER A 1 76 ? 16.945 -12.285 4.253 1.00 88.75 76 SER A O 1
ATOM 598 N N . LYS A 1 77 ? 17.318 -10.643 5.743 1.00 87.75 77 LYS A N 1
ATOM 599 C CA . LYS A 1 77 ? 16.074 -10.783 6.517 1.00 87.75 77 LYS A CA 1
ATOM 600 C C . LYS A 1 77 ? 15.228 -9.507 6.464 1.00 87.75 77 LYS A C 1
ATOM 602 O O . LYS A 1 77 ? 14.229 -9.392 7.185 1.00 87.75 77 LYS A O 1
ATOM 607 N N . THR A 1 78 ? 15.631 -8.552 5.631 1.00 90.75 78 THR A N 1
ATOM 608 C CA . THR A 1 78 ? 14.976 -7.259 5.455 1.00 90.75 78 THR A CA 1
ATOM 609 C C . THR A 1 78 ? 14.068 -7.352 4.242 1.00 90.75 78 THR A C 1
ATOM 611 O O . THR A 1 78 ? 14.532 -7.365 3.117 1.00 90.75 78 THR A O 1
ATOM 614 N N . PHE A 1 79 ? 12.763 -7.470 4.477 1.00 94.62 79 PHE A N 1
ATOM 615 C CA . PHE A 1 79 ? 11.771 -7.602 3.409 1.00 94.62 79 PHE A CA 1
ATOM 616 C C . PHE A 1 79 ? 11.074 -6.263 3.114 1.00 94.62 79 PHE A C 1
ATOM 618 O O . PHE A 1 79 ? 10.827 -5.501 4.059 1.00 94.62 79 PHE A O 1
ATOM 625 N N . PRO A 1 80 ? 10.621 -6.035 1.868 1.00 97.12 80 PRO A N 1
ATOM 626 C CA . PRO A 1 80 ? 10.710 -6.958 0.731 1.00 97.12 80 PRO A CA 1
ATOM 627 C C . PRO A 1 80 ? 12.110 -7.025 0.119 1.00 97.12 80 PRO A C 1
ATOM 629 O O . PRO A 1 80 ? 12.918 -6.135 0.341 1.00 97.12 80 PRO A O 1
ATOM 632 N N . ILE A 1 81 ? 12.356 -8.088 -0.645 1.00 97.31 81 ILE A N 1
ATOM 633 C CA . ILE A 1 81 ? 13.593 -8.295 -1.406 1.00 97.31 81 ILE A CA 1
ATOM 634 C C . ILE A 1 81 ? 13.212 -8.490 -2.865 1.00 97.31 81 ILE A C 1
ATOM 636 O O . ILE A 1 81 ? 12.228 -9.175 -3.157 1.00 97.31 81 ILE A O 1
ATOM 640 N N . VAL A 1 82 ? 13.989 -7.909 -3.771 1.00 98.19 82 VAL A N 1
ATOM 641 C CA . VAL A 1 82 ? 13.820 -8.105 -5.208 1.00 98.19 82 VAL A CA 1
ATOM 642 C C . VAL A 1 82 ? 15.038 -8.813 -5.776 1.00 98.19 82 VAL A C 1
ATOM 644 O O . VAL A 1 82 ? 16.170 -8.469 -5.446 1.00 98.19 82 VAL A O 1
ATOM 647 N N . ILE A 1 83 ? 14.802 -9.801 -6.636 1.00 97.62 83 ILE A N 1
ATOM 648 C CA . ILE A 1 83 ? 15.857 -10.472 -7.395 1.00 97.62 83 ILE A CA 1
ATOM 649 C C . ILE A 1 83 ? 15.517 -10.366 -8.874 1.00 97.62 83 ILE A C 1
ATOM 651 O O . ILE A 1 83 ? 14.479 -10.863 -9.311 1.00 97.62 83 ILE A O 1
ATOM 655 N N . GLY A 1 84 ? 16.371 -9.705 -9.650 1.00 97.38 84 GLY A N 1
ATOM 656 C CA . GLY A 1 84 ? 16.205 -9.654 -11.097 1.00 97.38 84 GLY A CA 1
ATOM 657 C C . GLY A 1 84 ? 16.497 -11.018 -11.721 1.00 97.38 84 GLY A C 1
ATOM 658 O O . GLY A 1 84 ? 17.498 -11.658 -11.406 1.00 97.38 84 GLY A O 1
ATOM 659 N N . VAL A 1 85 ? 15.610 -11.480 -12.596 1.00 96.75 85 VAL A N 1
ATOM 660 C CA . VAL A 1 85 ? 15.747 -12.754 -13.317 1.00 96.75 85 VAL A CA 1
ATOM 661 C C . VAL A 1 85 ? 16.386 -12.502 -14.672 1.00 96.75 85 VAL A C 1
ATOM 663 O O . VAL A 1 85 ? 17.384 -13.133 -15.006 1.00 96.75 85 VAL A O 1
ATOM 666 N N . GLN A 1 86 ? 15.814 -11.570 -15.436 1.00 96.00 86 GLN A N 1
ATOM 667 C CA . GLN A 1 86 ? 16.289 -11.193 -16.764 1.00 96.00 86 GLN A CA 1
ATOM 668 C C . GLN A 1 86 ? 15.761 -9.818 -17.191 1.00 96.00 86 GLN A C 1
ATOM 670 O O . GLN A 1 86 ? 14.854 -9.261 -16.568 1.00 96.00 86 GLN A O 1
ATOM 675 N N . GLY A 1 87 ? 16.289 -9.306 -18.300 1.00 95.00 87 GLY A N 1
ATOM 676 C CA . GLY A 1 87 ? 15.845 -8.065 -18.931 1.00 95.00 87 GLY A CA 1
ATOM 677 C C . GLY A 1 87 ? 16.703 -6.864 -18.550 1.00 95.00 87 GLY A C 1
ATOM 678 O O . GLY A 1 87 ? 17.731 -6.988 -17.881 1.00 95.00 87 GLY A O 1
ATOM 679 N N . ARG A 1 88 ? 16.299 -5.684 -19.022 1.00 95.12 88 ARG A N 1
ATOM 680 C CA . ARG A 1 88 ? 17.047 -4.439 -18.811 1.00 95.12 88 ARG A CA 1
ATOM 681 C C . ARG A 1 88 ? 16.165 -3.339 -18.259 1.00 95.12 88 ARG A C 1
ATOM 683 O O . ARG A 1 88 ? 15.006 -3.222 -18.644 1.00 95.12 88 ARG A O 1
ATOM 690 N N . ASP A 1 89 ? 16.736 -2.519 -17.390 1.00 94.75 89 ASP A N 1
ATOM 691 C CA . ASP A 1 89 ? 16.067 -1.334 -16.868 1.00 94.75 89 ASP A CA 1
ATOM 692 C C . ASP A 1 89 ? 15.931 -0.222 -17.932 1.00 94.75 89 ASP A C 1
ATOM 694 O O . ASP A 1 89 ? 16.414 -0.327 -19.064 1.00 94.75 89 ASP A O 1
ATOM 698 N N . THR A 1 90 ? 15.289 0.886 -17.561 1.00 92.81 90 THR A N 1
ATOM 699 C CA . THR A 1 90 ? 15.093 2.065 -18.429 1.00 92.81 90 THR A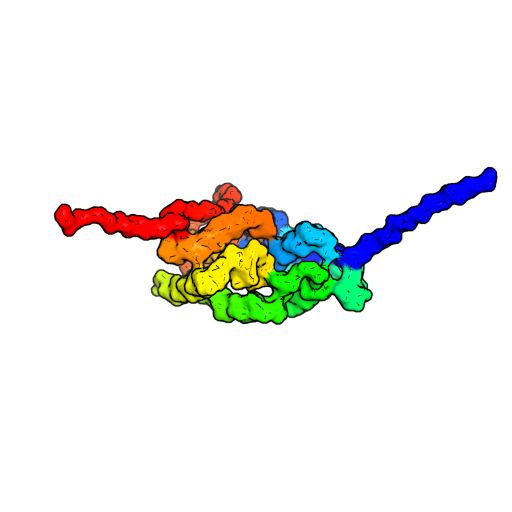 CA 1
ATOM 700 C C . THR A 1 90 ? 16.390 2.722 -18.912 1.00 92.81 90 THR A C 1
ATOM 702 O O . THR A 1 90 ? 16.355 3.504 -19.862 1.00 92.81 90 THR A O 1
ATOM 705 N N . LYS A 1 91 ? 17.535 2.421 -18.289 1.00 93.06 91 LYS A N 1
ATOM 706 C CA . LYS A 1 91 ? 18.867 2.908 -18.675 1.00 93.06 91 LYS A CA 1
ATOM 707 C C . LYS A 1 91 ? 19.646 1.879 -19.501 1.00 93.06 91 LYS A C 1
ATOM 709 O O . LYS A 1 91 ? 20.787 2.141 -19.876 1.00 93.06 91 LYS A O 1
ATOM 714 N N . GLY A 1 92 ? 19.051 0.724 -19.799 1.00 93.12 92 GLY A N 1
ATOM 715 C CA . GLY A 1 92 ? 19.694 -0.372 -20.517 1.00 93.12 92 GLY A CA 1
ATOM 716 C C . GLY A 1 92 ? 20.621 -1.226 -19.648 1.00 93.12 92 GLY A C 1
ATOM 717 O O . GLY A 1 92 ? 21.337 -2.071 -20.195 1.00 93.12 92 GLY A O 1
ATOM 718 N N . GLN A 1 93 ? 20.623 -1.042 -18.325 1.00 94.56 93 GLN A N 1
ATOM 719 C CA . GLN A 1 93 ? 21.387 -1.872 -17.400 1.00 94.56 93 GLN A CA 1
ATOM 720 C C . GLN A 1 93 ? 20.720 -3.242 -17.265 1.00 94.56 93 GLN A C 1
ATOM 722 O O . GLN A 1 93 ? 19.509 -3.338 -17.086 1.00 94.56 93 GLN A O 1
ATOM 727 N N . ASP A 1 94 ? 21.517 -4.303 -17.380 1.00 96.19 94 ASP A N 1
ATOM 728 C CA . ASP A 1 94 ? 21.060 -5.672 -17.138 1.00 96.19 94 ASP A CA 1
ATOM 729 C C . ASP A 1 94 ? 20.749 -5.856 -15.647 1.00 96.19 94 ASP A C 1
ATOM 731 O O . ASP A 1 94 ? 21.574 -5.503 -14.803 1.00 96.19 94 ASP A O 1
ATOM 735 N N . ILE A 1 95 ? 19.560 -6.376 -15.338 1.00 96.44 95 ILE A N 1
ATOM 736 C CA . ILE A 1 95 ? 19.111 -6.626 -13.960 1.00 96.44 95 ILE A CA 1
ATOM 737 C C . ILE A 1 95 ? 19.284 -8.092 -13.536 1.00 96.44 95 ILE A C 1
ATOM 739 O O . ILE A 1 95 ? 18.960 -8.448 -12.404 1.00 96.44 95 ILE A O 1
ATOM 743 N N . SER A 1 96 ? 19.751 -8.962 -14.435 1.00 96.12 96 SER A N 1
ATOM 744 C CA . SER A 1 96 ? 19.835 -10.407 -14.210 1.00 96.12 96 SER A CA 1
ATOM 745 C C . SER A 1 96 ? 20.729 -10.749 -13.016 1.00 96.12 96 SER A C 1
ATOM 747 O O . SER A 1 96 ? 21.896 -10.366 -12.963 1.00 96.12 96 SER A O 1
ATOM 749 N N . ASN A 1 97 ? 20.197 -11.533 -12.078 1.00 94.06 97 ASN A N 1
ATOM 750 C CA . ASN A 1 97 ? 20.842 -11.959 -10.832 1.00 94.06 97 ASN A CA 1
ATOM 751 C C . ASN A 1 97 ? 21.231 -10.818 -9.873 1.00 94.06 97 ASN A C 1
ATOM 753 O O . ASN A 1 97 ? 21.954 -11.059 -8.904 1.00 94.06 97 ASN A O 1
ATOM 757 N N . CYS A 1 98 ? 20.755 -9.589 -10.096 1.00 95.81 98 CYS A N 1
ATOM 758 C CA . CYS A 1 98 ? 20.911 -8.506 -9.131 1.00 95.81 98 CYS A CA 1
ATOM 759 C C . CYS A 1 98 ? 19.950 -8.710 -7.955 1.00 95.81 98 CYS A C 1
ATOM 761 O O . CYS A 1 98 ? 18.756 -8.935 -8.157 1.00 95.81 98 CYS A O 1
ATOM 763 N N . VAL A 1 99 ? 20.474 -8.611 -6.733 1.00 96.56 99 VAL A N 1
ATOM 764 C CA . VAL A 1 99 ? 19.706 -8.690 -5.486 1.00 96.56 99 VAL A CA 1
ATOM 765 C C . VAL A 1 99 ? 19.589 -7.286 -4.906 1.00 96.56 99 VAL A C 1
ATOM 767 O O . VAL A 1 99 ? 20.596 -6.596 -4.793 1.00 96.56 99 VAL A O 1
ATOM 770 N N . PHE A 1 100 ? 18.370 -6.891 -4.545 1.00 96.62 100 PHE A N 1
ATOM 771 C CA . PHE A 1 100 ? 18.046 -5.617 -3.905 1.00 96.62 100 PHE A CA 1
ATOM 772 C C . PHE A 1 100 ? 17.355 -5.931 -2.579 1.00 96.62 100 PHE A C 1
ATOM 774 O O . PHE A 1 100 ? 16.216 -6.418 -2.578 1.00 96.62 100 PHE A O 1
ATOM 781 N N . ASP A 1 101 ? 18.052 -5.737 -1.460 1.00 93.31 101 ASP A N 1
ATOM 782 C CA . ASP A 1 101 ? 17.624 -6.265 -0.156 1.00 93.31 101 ASP A CA 1
ATOM 783 C C . ASP A 1 101 ? 17.636 -5.258 1.006 1.00 93.31 101 ASP A C 1
ATOM 785 O O . ASP A 1 101 ? 17.445 -5.632 2.172 1.00 93.31 101 ASP A O 1
ATOM 789 N N . ASP A 1 102 ? 17.717 -3.971 0.665 1.00 93.44 102 ASP A N 1
ATOM 790 C CA . ASP A 1 102 ? 17.361 -2.847 1.525 1.00 93.44 102 ASP A CA 1
ATOM 791 C C . ASP A 1 102 ? 16.304 -1.924 0.887 1.00 93.44 102 ASP A C 1
ATOM 793 O O . ASP A 1 102 ? 15.927 -2.054 -0.279 1.00 93.44 102 ASP A O 1
ATOM 797 N N . ALA A 1 103 ? 15.769 -0.996 1.685 1.00 91.81 103 ALA A N 1
ATOM 798 C CA . ALA A 1 103 ? 14.661 -0.142 1.267 1.00 91.81 103 ALA A CA 1
ATOM 799 C C . ALA A 1 103 ? 15.015 0.822 0.120 1.00 91.81 103 ALA A C 1
ATOM 801 O O . ALA A 1 103 ? 14.170 1.050 -0.748 1.00 91.81 103 ALA A O 1
ATOM 802 N N . ASP A 1 104 ? 16.232 1.369 0.109 1.00 94.38 104 ASP A N 1
ATOM 803 C CA . ASP A 1 104 ? 16.672 2.338 -0.897 1.00 94.38 104 ASP A CA 1
ATOM 804 C C . ASP A 1 104 ? 16.982 1.630 -2.219 1.00 94.38 104 ASP A C 1
ATOM 806 O O . ASP A 1 104 ? 16.684 2.146 -3.297 1.00 94.38 104 ASP A O 1
ATOM 810 N N . GLU A 1 105 ? 17.572 0.437 -2.152 1.00 9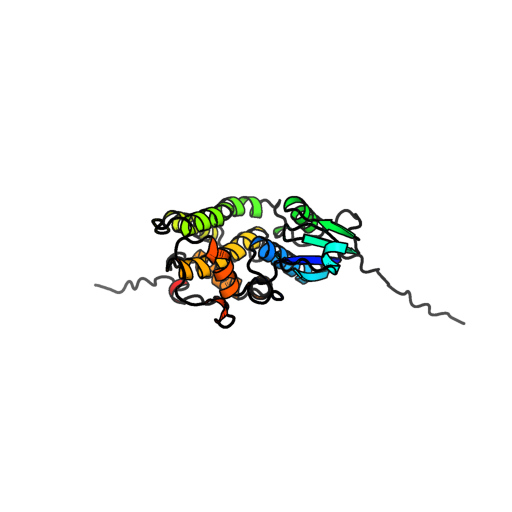6.00 105 GLU A N 1
ATOM 811 C CA . GLU A 1 105 ? 17.836 -0.409 -3.313 1.00 96.00 105 GLU A CA 1
ATOM 812 C C . GLU A 1 105 ? 16.554 -0.899 -3.984 1.00 96.00 105 GLU A C 1
ATOM 814 O O . GLU A 1 105 ? 16.416 -0.774 -5.203 1.00 96.00 105 GLU A O 1
ATOM 819 N N . VAL A 1 106 ? 15.589 -1.394 -3.201 1.00 97.31 106 VAL A N 1
ATOM 820 C CA . VAL A 1 106 ? 14.278 -1.806 -3.723 1.00 97.31 106 VAL A CA 1
ATOM 821 C C . VAL A 1 106 ? 13.576 -0.626 -4.393 1.00 97.31 106 VAL A C 1
ATOM 823 O O . VAL A 1 106 ? 13.023 -0.774 -5.483 1.00 97.31 106 VAL A O 1
ATOM 826 N N . GLU A 1 107 ? 13.624 0.561 -3.789 1.00 96.38 107 GLU A N 1
ATOM 827 C CA . GLU A 1 107 ? 13.038 1.755 -4.390 1.00 96.38 107 GLU A CA 1
ATOM 828 C C . GLU A 1 107 ? 13.696 2.124 -5.722 1.00 96.38 107 GLU A C 1
ATOM 830 O O . GLU A 1 107 ? 12.997 2.302 -6.723 1.00 96.38 107 GLU A O 1
ATOM 835 N N . LYS A 1 108 ? 15.033 2.166 -5.764 1.00 96.06 108 LYS A N 1
ATOM 836 C CA . LYS A 1 108 ? 15.790 2.436 -6.995 1.00 96.06 108 LYS A CA 1
ATOM 837 C C . LYS A 1 108 ? 15.488 1.415 -8.085 1.00 96.06 108 LYS A C 1
ATOM 839 O O . LYS A 1 108 ? 15.365 1.810 -9.242 1.00 96.06 108 LYS A O 1
ATOM 844 N N . PHE A 1 109 ? 15.344 0.138 -7.731 1.00 97.50 109 PHE A N 1
ATOM 845 C CA . PHE A 1 109 ? 14.951 -0.907 -8.672 1.00 97.50 109 PHE A CA 1
ATOM 846 C C . PHE A 1 109 ? 13.583 -0.608 -9.295 1.00 97.50 109 PHE A C 1
ATOM 848 O O . PHE A 1 109 ? 13.449 -0.569 -10.516 1.00 97.50 109 PHE A O 1
ATOM 855 N N . PHE A 1 110 ? 12.559 -0.347 -8.479 1.00 97.31 110 PHE A N 1
ATOM 856 C CA . PHE A 1 110 ? 11.221 -0.067 -9.003 1.00 97.31 110 PHE A CA 1
ATOM 857 C C . PHE A 1 110 ? 11.170 1.226 -9.826 1.00 97.31 110 PHE A C 1
ATOM 859 O O . PHE A 1 110 ? 10.431 1.291 -10.808 1.00 97.31 110 PHE A O 1
ATOM 866 N N . GLU A 1 111 ? 11.963 2.243 -9.478 1.00 95.44 111 GLU A N 1
ATOM 867 C CA . GLU A 1 111 ? 12.108 3.433 -10.319 1.00 95.44 111 GLU A CA 1
ATOM 868 C C . GLU A 1 111 ? 12.811 3.130 -11.649 1.00 95.44 111 GLU A C 1
ATOM 870 O O . GLU A 1 111 ? 12.407 3.682 -12.678 1.00 95.44 111 GLU A O 1
ATOM 875 N N . SER A 1 112 ? 13.823 2.253 -11.654 1.00 95.19 112 SER A N 1
ATOM 876 C CA . SER A 1 112 ? 14.601 1.929 -12.852 1.00 95.19 112 SER A CA 1
ATOM 877 C C . SER A 1 112 ? 13.824 1.085 -13.860 1.00 95.19 112 SER A C 1
ATOM 879 O O . SER A 1 112 ? 14.015 1.278 -15.059 1.00 95.19 112 SER A O 1
ATOM 881 N N . VAL A 1 113 ? 12.910 0.216 -13.419 1.00 95.56 113 VAL A N 1
ATOM 882 C CA . VAL A 1 113 ? 12.076 -0.618 -14.311 1.00 95.56 113 VAL A CA 1
ATOM 883 C C . VAL A 1 113 ? 10.750 0.038 -14.714 1.00 95.56 113 VAL A C 1
ATOM 885 O O . VAL A 1 113 ? 10.029 -0.485 -15.561 1.00 95.56 113 VAL A O 1
ATOM 888 N N . ASN A 1 114 ? 10.404 1.189 -14.132 1.00 94.44 114 ASN A N 1
ATOM 889 C CA . ASN A 1 114 ? 9.154 1.892 -14.415 1.00 94.44 114 ASN A CA 1
ATOM 890 C C . ASN A 1 114 ? 9.268 2.789 -15.659 1.00 94.44 114 ASN A C 1
ATOM 892 O O . ASN A 1 114 ? 9.782 3.917 -15.602 1.00 94.44 114 ASN A O 1
ATOM 896 N N . VAL A 1 115 ? 8.728 2.282 -16.770 1.00 88.00 115 VAL A N 1
ATOM 897 C CA . VAL A 1 115 ? 8.734 2.942 -18.080 1.00 88.00 115 VAL A CA 1
ATOM 898 C C . VAL A 1 115 ? 7.560 3.910 -18.228 1.00 88.00 115 VAL A C 1
ATOM 900 O O . VAL A 1 115 ? 7.763 5.059 -18.618 1.00 88.00 115 VAL A O 1
ATOM 903 N N . SER A 1 116 ? 6.332 3.467 -17.932 1.00 89.44 116 SER A N 1
ATOM 904 C CA . SER A 1 116 ? 5.119 4.158 -18.397 1.00 89.44 116 SER A CA 1
ATOM 905 C C . SER A 1 116 ? 4.290 4.825 -17.298 1.00 89.44 116 SER A C 1
ATOM 907 O O . SER A 1 116 ? 3.308 5.510 -17.599 1.00 89.44 116 SER A O 1
ATOM 909 N N . ARG A 1 117 ? 4.667 4.678 -16.017 1.00 94.62 117 ARG A N 1
ATOM 910 C CA . ARG A 1 117 ? 3.863 5.148 -14.875 1.00 94.62 117 ARG A CA 1
ATOM 911 C C . ARG A 1 117 ? 4.606 6.155 -13.985 1.00 94.62 117 ARG A C 1
ATOM 913 O O . ARG A 1 117 ? 4.951 5.814 -12.852 1.00 94.62 117 ARG A O 1
ATOM 920 N N . PRO A 1 118 ? 4.777 7.425 -14.408 1.00 94.50 118 PRO A N 1
ATOM 921 C CA . PRO A 1 118 ? 5.447 8.459 -13.605 1.00 94.50 118 PRO A CA 1
ATOM 922 C C . PRO A 1 118 ? 4.881 8.614 -12.186 1.00 94.50 118 PRO A C 1
ATOM 924 O O . PRO A 1 118 ? 5.636 8.719 -11.227 1.00 94.50 118 PRO A O 1
ATOM 927 N N . LEU A 1 119 ? 3.556 8.505 -12.016 1.00 96.56 119 LEU A N 1
ATOM 928 C CA . LEU A 1 119 ? 2.913 8.584 -10.697 1.00 96.56 119 LEU A CA 1
ATOM 929 C C . LEU A 1 119 ? 3.274 7.428 -9.745 1.00 96.56 119 LEU A C 1
ATOM 931 O O . LEU A 1 119 ? 2.959 7.525 -8.565 1.00 96.56 119 LEU A O 1
ATOM 935 N N . LEU A 1 120 ? 3.936 6.360 -10.198 1.00 97.12 120 LEU A N 1
ATOM 936 C CA . LEU A 1 120 ? 4.477 5.310 -9.321 1.00 97.12 120 LEU A CA 1
ATOM 937 C C . LEU A 1 120 ? 5.931 5.559 -8.891 1.00 97.12 120 LEU A C 1
ATOM 939 O O . LEU A 1 120 ? 6.482 4.747 -8.153 1.00 97.12 120 LEU A O 1
ATOM 943 N N . LYS A 1 121 ? 6.558 6.660 -9.319 1.00 96.00 121 LYS A N 1
ATOM 944 C CA . LYS A 1 121 ? 7.897 7.055 -8.864 1.00 96.00 121 LYS A CA 1
ATOM 945 C C . LYS A 1 121 ? 7.774 7.899 -7.604 1.00 96.00 121 LYS A C 1
ATOM 947 O O . LYS A 1 121 ? 7.007 8.866 -7.585 1.00 96.00 121 LYS A O 1
ATOM 952 N N . ARG A 1 122 ? 8.523 7.564 -6.549 1.00 95.44 122 ARG A N 1
ATOM 953 C CA . ARG A 1 122 ? 8.508 8.348 -5.302 1.00 95.44 122 ARG A CA 1
ATOM 954 C C . ARG A 1 122 ? 8.942 9.781 -5.584 1.00 95.44 122 ARG A C 1
ATOM 956 O O . ARG A 1 122 ? 8.367 10.717 -5.032 1.00 95.44 122 ARG A O 1
ATOM 963 N N . THR A 1 123 ? 9.941 9.938 -6.446 1.00 94.50 123 THR A N 1
ATOM 964 C CA . THR A 1 123 ? 10.542 11.216 -6.851 1.00 94.50 123 THR A CA 1
ATOM 965 C C . THR A 1 123 ? 9.569 12.198 -7.510 1.00 94.50 123 THR A C 1
ATOM 967 O O . THR A 1 123 ? 9.848 13.397 -7.544 1.00 94.50 123 THR A O 1
ATOM 970 N N . GLU A 1 124 ? 8.399 11.741 -7.957 1.00 96.94 124 GLU A N 1
ATOM 971 C CA . GLU A 1 124 ? 7.429 12.594 -8.634 1.00 96.94 124 GLU A CA 1
ATOM 972 C C . GLU A 1 124 ? 6.834 13.663 -7.706 1.00 96.94 124 GLU A C 1
ATOM 974 O O . GLU A 1 124 ? 6.400 13.375 -6.588 1.00 96.94 124 GLU A O 1
ATOM 979 N N . ALA A 1 125 ? 6.764 14.915 -8.173 1.00 97.56 125 ALA A N 1
ATOM 980 C CA . ALA A 1 125 ? 6.426 16.070 -7.330 1.00 97.56 125 ALA A CA 1
ATOM 981 C C . ALA A 1 125 ? 5.076 15.932 -6.601 1.00 97.56 125 ALA A C 1
ATOM 983 O O . ALA A 1 125 ? 4.954 16.304 -5.433 1.00 97.56 125 ALA A O 1
ATOM 984 N N . LYS A 1 126 ? 4.069 15.347 -7.266 1.00 97.25 126 LYS A N 1
ATOM 985 C CA . LYS A 1 126 ? 2.763 15.060 -6.652 1.00 97.25 126 LYS A CA 1
ATOM 986 C C . LYS A 1 126 ? 2.868 14.033 -5.522 1.00 97.25 126 LYS A C 1
ATOM 988 O O . LYS A 1 126 ? 2.231 14.213 -4.487 1.00 97.25 126 LYS A O 1
ATOM 993 N N . ASN A 1 127 ? 3.702 13.003 -5.685 1.00 97.69 127 ASN A N 1
ATOM 994 C CA . ASN A 1 127 ? 3.945 12.027 -4.626 1.00 97.69 127 ASN A CA 1
ATOM 995 C C . ASN A 1 127 ? 4.664 12.678 -3.445 1.00 97.69 127 ASN A C 1
ATOM 997 O O . ASN A 1 127 ? 4.220 12.510 -2.314 1.00 97.69 127 ASN A O 1
ATOM 1001 N N . GLN A 1 128 ? 5.705 13.477 -3.697 1.00 97.62 128 GLN A N 1
ATOM 1002 C CA . GLN A 1 128 ? 6.423 14.218 -2.652 1.00 97.62 128 GLN A CA 1
ATOM 1003 C C . GLN A 1 128 ? 5.503 15.147 -1.853 1.00 97.62 128 GLN A C 1
ATOM 1005 O O . GLN A 1 128 ? 5.638 15.238 -0.635 1.00 97.62 128 GLN A O 1
ATOM 1010 N N . LEU A 1 129 ? 4.552 15.815 -2.515 1.00 97.25 129 LEU A N 1
ATOM 1011 C CA . LEU A 1 129 ? 3.537 16.618 -1.837 1.00 97.25 129 LEU A CA 1
ATOM 1012 C C . LEU A 1 129 ? 2.632 15.742 -0.960 1.00 97.25 129 LEU A C 1
ATOM 1014 O O . LEU A 1 129 ? 2.534 15.990 0.238 1.00 97.25 129 LEU A O 1
ATOM 1018 N N . ALA A 1 130 ? 2.034 14.692 -1.531 1.00 97.88 130 ALA A N 1
ATOM 1019 C CA . ALA A 1 130 ? 1.119 13.809 -0.809 1.00 97.88 130 ALA A CA 1
ATOM 1020 C C . ALA A 1 130 ? 1.790 13.093 0.381 1.00 97.88 130 ALA A C 1
ATOM 1022 O O . ALA A 1 130 ? 1.182 12.949 1.441 1.00 97.88 130 ALA A O 1
ATOM 1023 N N . LEU A 1 131 ? 3.059 12.682 0.257 1.00 97.81 131 LEU A N 1
ATOM 1024 C CA . LEU A 1 131 ? 3.787 11.969 1.317 1.00 97.81 131 LEU A CA 1
ATOM 1025 C C . LEU A 1 131 ? 3.923 12.786 2.605 1.00 97.81 131 LEU A C 1
ATOM 1027 O O . LEU A 1 131 ? 3.870 12.193 3.682 1.00 97.81 131 LEU A O 1
ATOM 1031 N N . ARG A 1 132 ? 3.985 14.122 2.522 1.00 96.75 132 ARG A N 1
ATOM 1032 C CA . ARG A 1 132 ? 4.024 15.010 3.702 1.00 96.75 132 ARG A CA 1
ATOM 1033 C C . ARG A 1 132 ? 2.789 14.873 4.594 1.00 96.75 132 ARG A C 1
ATOM 1035 O O . ARG A 1 132 ? 2.871 15.135 5.788 1.00 96.75 132 ARG A O 1
ATOM 1042 N N . HIS A 1 133 ? 1.659 14.452 4.026 1.00 96.31 133 HIS A N 1
ATOM 1043 C CA . HIS A 1 133 ? 0.412 14.222 4.760 1.00 96.31 133 HIS A CA 1
ATOM 1044 C C . HIS A 1 133 ? 0.278 12.772 5.256 1.00 96.31 133 HIS A C 1
ATOM 1046 O O . HIS A 1 133 ? -0.533 12.494 6.135 1.00 96.31 133 HIS A O 1
ATOM 1052 N N . VAL A 1 134 ? 1.064 11.836 4.709 1.00 94.12 134 VAL A N 1
ATOM 1053 C CA . VAL A 1 134 ? 0.866 10.385 4.877 1.00 94.12 134 VAL A CA 1
ATOM 1054 C C . VAL A 1 134 ? 1.947 9.723 5.737 1.00 94.12 134 VAL A C 1
ATOM 1056 O O .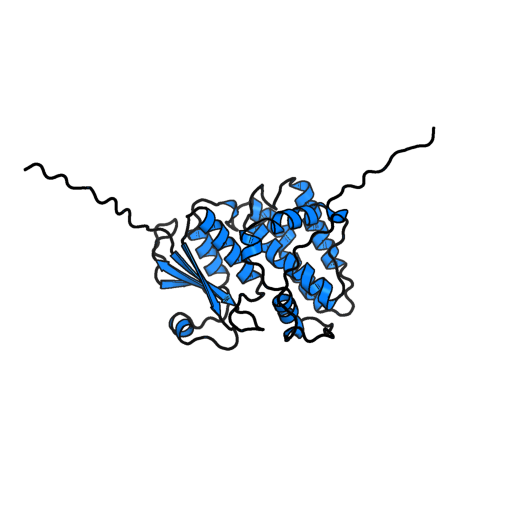 VAL A 1 134 ? 1.647 8.785 6.478 1.00 94.12 134 VAL A O 1
ATOM 1059 N N . GLU A 1 135 ? 3.206 10.158 5.648 1.00 88.25 135 GLU A N 1
ATOM 1060 C CA . GLU A 1 135 ? 4.352 9.402 6.183 1.00 88.25 135 GLU A CA 1
ATOM 1061 C C . GLU A 1 135 ? 4.307 9.197 7.706 1.00 88.25 135 GLU A C 1
ATOM 1063 O O . GLU A 1 135 ? 4.655 8.125 8.213 1.00 88.25 135 GLU A O 1
ATOM 1068 N N . ASP A 1 136 ? 3.777 10.182 8.431 1.00 92.69 136 ASP A N 1
ATOM 1069 C CA . 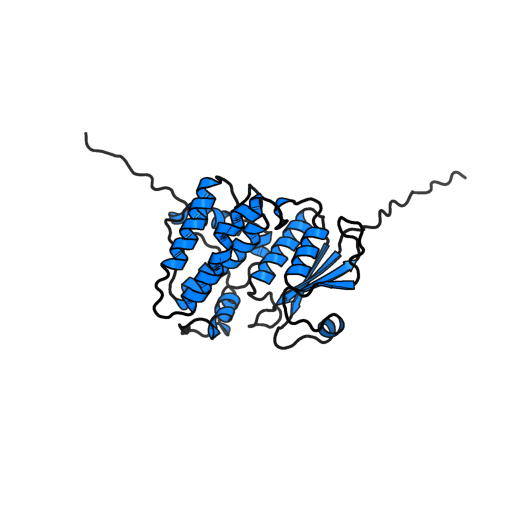ASP A 1 136 ? 3.701 10.176 9.890 1.00 92.69 136 ASP A CA 1
ATOM 1070 C C . ASP A 1 136 ? 2.545 9.316 10.434 1.00 92.69 136 ASP A C 1
ATOM 1072 O O . ASP A 1 136 ? 2.545 8.929 11.610 1.00 92.69 136 ASP A O 1
ATOM 1076 N N . LEU A 1 137 ? 1.571 8.964 9.585 1.00 96.75 137 LEU A N 1
ATOM 1077 C CA . LEU A 1 137 ? 0.342 8.273 9.980 1.00 96.75 137 LEU A CA 1
ATOM 1078 C C . LEU A 1 137 ? 0.635 6.938 10.678 1.00 96.75 137 LEU A C 1
ATOM 1080 O O . LEU A 1 137 ? 0.119 6.659 11.763 1.00 96.75 137 LEU A O 1
ATOM 1084 N N . TYR A 1 138 ? 1.515 6.124 10.093 1.00 96.81 138 TYR A N 1
ATOM 1085 C CA . TYR A 1 138 ? 1.838 4.807 10.643 1.00 96.81 138 TYR A CA 1
ATOM 1086 C C . TYR A 1 138 ? 2.594 4.903 11.969 1.00 96.81 138 TYR A C 1
ATOM 1088 O O . TYR A 1 138 ? 2.377 4.103 12.878 1.00 96.81 138 TYR A O 1
ATOM 1096 N N . LYS A 1 139 ? 3.460 5.911 12.121 1.00 96.88 139 LYS A N 1
ATOM 1097 C CA . LYS A 1 139 ? 4.156 6.173 13.383 1.00 96.88 139 LYS A CA 1
ATOM 1098 C C . LYS A 1 139 ? 3.160 6.536 14.483 1.00 96.88 139 LYS A C 1
ATOM 1100 O O . LYS A 1 139 ? 3.240 5.963 15.568 1.00 96.88 139 LYS A O 1
ATOM 1105 N N . LYS A 1 140 ? 2.195 7.428 14.212 1.00 98.00 140 LYS A N 1
ATOM 1106 C CA . LYS A 1 140 ? 1.139 7.758 15.188 1.00 98.00 140 LYS A CA 1
ATOM 1107 C C . LYS A 1 140 ? 0.292 6.540 15.540 1.00 98.00 140 LYS A C 1
ATOM 1109 O O . LYS A 1 140 ? 0.001 6.351 16.713 1.00 98.00 140 LYS A O 1
ATOM 1114 N N . PHE A 1 141 ? -0.045 5.701 14.562 1.00 98.50 141 PHE A N 1
ATOM 1115 C CA . PHE A 1 141 ? -0.796 4.472 14.807 1.00 98.50 141 PHE A CA 1
ATOM 1116 C C . PHE A 1 141 ? -0.049 3.489 15.721 1.00 98.50 141 PHE A C 1
ATOM 1118 O O . PHE A 1 141 ? -0.622 2.981 16.682 1.00 98.50 141 PHE A O 1
ATOM 1125 N N . ASN A 1 142 ? 1.244 3.257 15.475 1.00 97.88 142 ASN A N 1
ATOM 1126 C CA . ASN A 1 142 ? 2.041 2.376 16.332 1.00 97.88 142 ASN A CA 1
ATOM 1127 C C . ASN A 1 142 ? 2.149 2.920 17.764 1.00 97.88 142 ASN A C 1
ATOM 1129 O O . ASN A 1 142 ? 1.958 2.162 18.712 1.00 97.88 142 ASN A O 1
ATOM 1133 N N . LEU A 1 143 ? 2.391 4.227 17.927 1.00 97.50 143 LEU A N 1
ATOM 1134 C CA . LEU A 1 143 ? 2.411 4.870 19.247 1.00 97.50 143 LEU A CA 1
ATOM 1135 C C . LEU A 1 143 ? 1.055 4.757 19.956 1.00 97.50 143 LEU A C 1
ATOM 1137 O O . LEU A 1 143 ? 1.011 4.471 21.150 1.00 97.50 143 LEU A O 1
ATOM 1141 N N . PHE A 1 144 ? -0.039 4.928 19.211 1.00 98.00 144 PHE A N 1
ATOM 1142 C CA . PHE A 1 144 ? -1.394 4.744 19.717 1.00 98.00 144 PHE A CA 1
ATOM 1143 C C . PHE A 1 144 ? -1.601 3.322 20.253 1.00 98.00 144 PHE A C 1
ATOM 1145 O O . PHE A 1 144 ? -2.073 3.175 21.376 1.00 98.00 144 PHE A O 1
ATOM 1152 N N . LEU A 1 145 ? -1.207 2.275 19.520 1.00 97.44 145 LEU A N 1
ATOM 1153 C CA . LEU A 1 145 ? -1.339 0.886 19.987 1.00 97.44 145 LEU A CA 1
ATOM 1154 C C . LEU A 1 145 ? -0.438 0.547 21.187 1.00 97.44 145 LEU A C 1
ATOM 1156 O O . LEU A 1 145 ? -0.800 -0.304 21.997 1.00 97.44 145 LEU A O 1
ATOM 1160 N N . GLN A 1 146 ? 0.723 1.195 21.299 1.00 96.88 146 GLN A N 1
ATOM 1161 C CA . GLN A 1 146 ? 1.731 0.933 22.335 1.00 96.88 146 GLN A CA 1
ATOM 1162 C C . GLN A 1 146 ? 1.485 1.665 23.661 1.00 96.88 146 GLN A C 1
ATOM 1164 O O . GLN A 1 146 ? 2.185 1.407 24.637 1.00 96.88 146 GLN A O 1
ATOM 1169 N N . ASN A 1 147 ? 0.523 2.586 23.723 1.00 95.44 147 ASN A N 1
ATOM 1170 C CA . ASN A 1 147 ? 0.241 3.366 24.926 1.00 95.44 147 ASN A CA 1
ATOM 1171 C C . ASN A 1 147 ? -1.160 3.030 25.459 1.00 95.44 147 ASN A C 1
ATOM 1173 O O . ASN A 1 147 ? -2.135 3.374 24.795 1.00 95.44 147 ASN A O 1
ATOM 1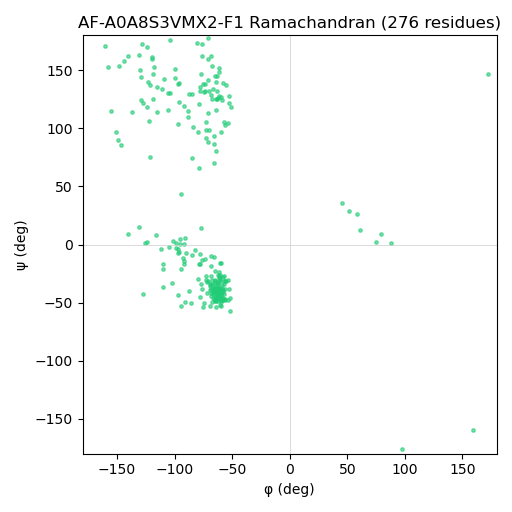177 N N . PRO A 1 148 ? -1.318 2.419 26.649 1.00 91.88 148 PRO A N 1
ATOM 1178 C CA . PRO A 1 148 ? -2.633 2.008 27.152 1.00 91.88 148 PRO A CA 1
ATOM 1179 C C . PRO A 1 148 ? -3.595 3.187 27.376 1.00 91.88 148 PRO A C 1
ATOM 1181 O O . PRO A 1 148 ? -4.799 3.012 27.239 1.00 91.88 148 PRO A O 1
ATOM 1184 N N . ASN A 1 149 ? -3.073 4.391 27.629 1.00 93.38 149 ASN A N 1
ATOM 1185 C CA . ASN A 1 149 ? -3.868 5.587 27.926 1.00 93.38 149 ASN A CA 1
ATOM 1186 C C . ASN A 1 149 ? -4.129 6.471 26.692 1.00 93.38 149 ASN A C 1
ATOM 1188 O O . ASN A 1 149 ? -4.734 7.534 26.812 1.00 93.38 149 ASN A O 1
ATOM 1192 N N . ASP A 1 150 ? -3.639 6.085 25.509 1.00 95.62 150 ASP A N 1
ATOM 1193 C CA . ASP A 1 150 ? -3.883 6.848 24.282 1.00 95.62 150 ASP A CA 1
ATOM 1194 C C . ASP A 1 150 ? -5.291 6.564 23.742 1.00 95.62 150 ASP A C 1
ATOM 1196 O O . ASP A 1 150 ? -5.623 5.417 23.424 1.00 95.62 150 ASP A O 1
ATOM 1200 N N . ASN A 1 151 ? -6.095 7.622 23.629 1.00 94.06 151 ASN A N 1
ATOM 1201 C CA . ASN A 1 151 ? -7.475 7.604 23.143 1.00 94.06 151 ASN A CA 1
ATOM 1202 C C . ASN A 1 151 ? -7.598 7.836 21.623 1.00 94.06 151 ASN A C 1
ATOM 1204 O O . ASN A 1 151 ? -8.702 7.986 21.109 1.00 94.06 151 ASN A O 1
ATOM 1208 N N . GLY A 1 152 ? -6.480 7.904 20.896 1.00 97.06 152 GLY A N 1
ATOM 1209 C CA . GLY A 1 152 ? -6.466 8.031 19.441 1.00 97.06 152 GLY A CA 1
ATOM 1210 C C . GLY A 1 152 ? -6.518 9.467 18.928 1.00 97.06 152 GLY A C 1
ATOM 1211 O O . GLY A 1 152 ? -6.449 9.660 17.720 1.00 97.06 152 GLY A O 1
ATOM 1212 N N . THR A 1 153 ? -6.549 10.490 19.793 1.00 97.75 153 THR A N 1
ATOM 1213 C CA . THR A 1 153 ? -6.644 11.907 19.373 1.00 97.75 153 THR A CA 1
ATOM 1214 C C . THR A 1 153 ? -5.588 12.285 18.326 1.00 97.75 153 THR A C 1
ATOM 1216 O O . THR A 1 153 ? -5.907 12.883 17.300 1.00 97.75 153 THR A O 1
ATOM 1219 N N . LYS A 1 154 ? -4.321 11.896 18.536 1.00 97.56 154 LYS A N 1
ATOM 1220 C CA . LYS A 1 154 ? -3.222 12.208 17.602 1.00 97.56 154 LYS A CA 1
ATOM 1221 C C . LYS A 1 154 ? -3.335 11.447 16.282 1.00 97.56 154 LYS A C 1
ATOM 1223 O O . LYS A 1 154 ? -2.965 11.992 15.246 1.00 97.56 154 LYS A O 1
ATOM 1228 N N . LEU A 1 155 ? -3.813 10.203 16.322 1.00 98.50 155 LEU A N 1
ATOM 1229 C CA . LEU A 1 155 ? -4.062 9.394 15.130 1.00 98.50 155 LEU A CA 1
ATOM 1230 C C . LEU A 1 155 ? -5.212 9.995 14.316 1.00 98.50 155 LEU A C 1
ATOM 1232 O O . LEU A 1 155 ? -5.041 10.257 13.130 1.00 98.50 155 LEU A O 1
ATOM 1236 N N . THR A 1 156 ? -6.331 10.303 14.974 1.00 98.56 156 THR A N 1
ATOM 1237 C CA . THR A 1 156 ? -7.491 10.962 14.370 1.00 98.56 156 THR A CA 1
ATOM 1238 C C . THR A 1 156 ? -7.116 12.304 13.754 1.00 98.56 156 THR A C 1
ATOM 1240 O O . THR A 1 156 ? -7.540 12.595 12.642 1.00 98.56 156 THR A O 1
ATOM 1243 N N . GLN A 1 157 ? -6.272 13.104 14.413 1.00 98.12 157 GLN A N 1
ATOM 1244 C CA . GLN A 1 157 ? -5.804 14.361 13.831 1.00 98.12 157 GLN A CA 1
ATOM 1245 C C . GLN A 1 157 ? -4.991 14.144 12.546 1.00 98.12 157 GLN A C 1
ATOM 1247 O O . GLN A 1 157 ? -5.156 14.899 11.595 1.00 98.12 157 GLN A O 1
ATOM 1252 N N . GLN A 1 158 ? -4.141 13.112 12.476 1.00 98.25 158 GLN A N 1
ATOM 1253 C CA . GLN A 1 158 ? -3.438 12.806 11.223 1.00 98.25 158 GLN A CA 1
ATOM 1254 C C . GLN A 1 158 ? -4.382 12.295 10.134 1.00 98.25 158 GLN A C 1
ATOM 1256 O O . GLN A 1 158 ? -4.231 12.682 8.981 1.00 98.25 158 GLN A O 1
ATOM 1261 N N . LEU A 1 159 ? -5.386 11.485 10.480 1.00 98.62 159 LEU A N 1
ATOM 1262 C CA . LEU A 1 159 ? -6.407 11.058 9.518 1.00 98.62 159 LEU A CA 1
ATOM 1263 C C . LEU A 1 159 ? -7.223 12.246 8.990 1.00 98.62 159 LEU A C 1
ATOM 1265 O O . LEU A 1 159 ? -7.499 12.287 7.798 1.00 98.62 159 LEU A O 1
ATOM 1269 N N . LYS A 1 160 ? -7.528 13.243 9.832 1.00 98.44 160 LYS A N 1
ATOM 1270 C CA . LYS A 1 160 ? -8.144 14.515 9.409 1.00 98.44 160 LYS A CA 1
ATOM 1271 C C . LYS A 1 160 ? -7.263 15.289 8.428 1.00 98.44 160 LYS A C 1
ATOM 1273 O O . LYS A 1 160 ? -7.778 15.834 7.462 1.00 98.44 160 LYS A O 1
ATOM 1278 N N . ASN A 1 161 ? -5.946 15.306 8.635 1.00 97.88 161 ASN A N 1
ATOM 1279 C CA . ASN A 1 161 ? -5.020 15.950 7.698 1.00 97.88 161 ASN A CA 1
ATOM 1280 C C . ASN A 1 161 ? -5.009 15.248 6.326 1.00 97.88 161 ASN A C 1
ATOM 1282 O O . ASN A 1 161 ? -4.929 15.918 5.300 1.00 97.88 161 ASN A O 1
ATOM 1286 N N . VAL A 1 162 ? -5.090 13.911 6.305 1.00 98.19 162 VAL A N 1
ATOM 1287 C CA . VAL A 1 162 ? -5.205 13.128 5.061 1.00 98.19 162 VAL A CA 1
ATOM 1288 C C . VAL A 1 162 ? -6.559 13.363 4.389 1.00 98.19 162 VAL A C 1
ATOM 1290 O O . VAL A 1 162 ? -6.608 13.557 3.179 1.00 98.19 162 VAL A O 1
ATOM 1293 N N . ASP A 1 163 ? -7.648 13.368 5.159 1.00 98.25 163 ASP A N 1
ATOM 1294 C CA . ASP A 1 163 ? -9.000 13.630 4.657 1.00 98.25 163 ASP A CA 1
ATOM 1295 C C . ASP A 1 163 ? -9.123 15.025 4.027 1.00 98.25 163 ASP A C 1
ATOM 1297 O O . ASP A 1 163 ? -9.611 15.145 2.905 1.00 98.25 163 ASP A O 1
ATOM 1301 N N . GLY A 1 164 ? -8.602 16.056 4.702 1.00 97.75 164 GLY A N 1
ATOM 1302 C CA . GLY A 1 164 ? -8.558 17.421 4.178 1.00 97.75 164 GLY A CA 1
ATOM 1303 C C . GLY A 1 164 ? -7.764 17.513 2.876 1.00 97.75 164 GLY A C 1
ATOM 1304 O O . GLY A 1 164 ? -8.260 18.070 1.903 1.00 97.75 164 GLY A O 1
ATOM 1305 N N . PHE A 1 165 ? -6.589 16.877 2.810 1.00 97.75 165 PHE A N 1
ATOM 1306 C CA . PHE A 1 165 ? -5.789 16.827 1.581 1.00 97.75 165 PHE A CA 1
ATOM 1307 C C . PHE A 1 165 ? -6.532 16.135 0.424 1.00 97.75 165 PHE A C 1
ATOM 1309 O O . PHE A 1 165 ? -6.529 16.636 -0.697 1.00 97.75 165 PHE A O 1
ATOM 1316 N N . LEU A 1 166 ? -7.209 15.009 0.680 1.00 97.38 166 LEU A N 1
ATOM 1317 C CA . LEU A 1 166 ? -8.043 14.340 -0.328 1.00 97.38 166 LEU A CA 1
ATOM 1318 C C . LEU A 1 166 ? -9.197 15.237 -0.806 1.00 97.38 166 LEU A C 1
ATOM 1320 O O . LEU A 1 166 ? -9.528 15.218 -1.991 1.00 97.38 166 LEU A O 1
ATOM 1324 N N . GLY A 1 167 ? -9.793 16.015 0.101 1.00 96.50 167 GLY A N 1
ATOM 1325 C CA . GLY A 1 167 ? -10.823 17.002 -0.221 1.00 96.50 167 GLY A CA 1
ATOM 1326 C C . GLY A 1 167 ? -10.300 18.133 -1.108 1.00 96.50 167 GLY A C 1
ATOM 1327 O O . GLY A 1 167 ? -10.920 18.437 -2.118 1.00 96.50 167 GLY A O 1
ATOM 1328 N N . GLU A 1 168 ? -9.136 18.698 -0.780 1.00 96.00 168 GLU A N 1
ATOM 1329 C CA . GLU A 1 168 ? -8.496 19.775 -1.552 1.00 96.00 168 GLU A CA 1
ATOM 1330 C C . GLU A 1 168 ? -8.070 19.339 -2.959 1.00 96.00 168 GLU A C 1
ATOM 1332 O O . GLU A 1 168 ? -8.116 20.134 -3.895 1.00 96.00 168 GLU A O 1
ATOM 1337 N N . MET A 1 169 ? -7.622 18.090 -3.125 1.00 93.12 169 MET A N 1
ATOM 1338 C CA . MET A 1 169 ? -7.162 17.592 -4.424 1.00 93.12 169 MET A CA 1
ATOM 1339 C C . MET A 1 169 ? -8.301 17.233 -5.382 1.00 93.12 169 MET A C 1
ATOM 1341 O O . MET A 1 169 ? -8.024 17.046 -6.565 1.00 93.12 169 MET A O 1
ATOM 1345 N N . GLU A 1 170 ? -9.535 17.064 -4.889 1.00 88.56 170 GLU A N 1
ATOM 1346 C CA . GLU A 1 170 ? -10.731 16.697 -5.672 1.00 88.56 170 GLU A CA 1
ATOM 1347 C C . GLU A 1 170 ? -10.503 15.540 -6.671 1.00 88.56 170 GLU A C 1
ATOM 1349 O O . GLU A 1 170 ? -11.050 15.498 -7.774 1.00 88.56 170 GLU A O 1
ATOM 1354 N N . THR A 1 171 ? -9.668 14.571 -6.293 1.00 92.56 171 THR A N 1
ATOM 1355 C CA . THR A 1 171 ? -9.274 13.432 -7.136 1.00 92.56 171 THR A CA 1
ATOM 1356 C C . THR A 1 171 ? -9.666 12.104 -6.497 1.00 92.56 171 THR A C 1
ATOM 1358 O O . THR A 1 171 ? -9.948 12.016 -5.304 1.00 92.56 171 THR A O 1
ATOM 1361 N N . THR A 1 172 ? -9.724 11.044 -7.309 1.00 95.06 172 THR A N 1
ATOM 1362 C CA . THR A 1 172 ? -10.083 9.692 -6.845 1.00 95.06 172 THR A CA 1
ATOM 1363 C C . THR A 1 172 ? -9.055 9.120 -5.866 1.00 95.06 172 THR A C 1
ATOM 1365 O O . THR A 1 172 ? -9.422 8.469 -4.890 1.00 95.06 172 THR A O 1
ATOM 1368 N N . PHE A 1 173 ? -7.774 9.363 -6.137 1.00 98.12 173 PHE A N 1
ATOM 1369 C CA . PHE A 1 173 ? -6.626 8.942 -5.342 1.00 98.12 173 PHE A CA 1
ATOM 1370 C C . PHE A 1 173 ? -5.716 10.146 -5.051 1.00 98.12 173 PHE A C 1
ATOM 1372 O O . PHE A 1 173 ? -5.916 11.215 -5.619 1.00 98.12 173 PHE A O 1
ATOM 1379 N N . LEU A 1 174 ? -4.683 9.994 -4.214 1.00 97.81 174 LEU A N 1
ATOM 1380 C CA . LEU A 1 174 ? -3.891 11.114 -3.676 1.00 97.81 174 LEU A CA 1
ATOM 1381 C C . LEU A 1 174 ? -3.242 12.020 -4.731 1.00 97.81 174 LEU A C 1
ATOM 1383 O O . LEU A 1 174 ? -2.922 13.170 -4.439 1.00 97.81 174 LEU A O 1
ATOM 1387 N N . CYS A 1 175 ? -2.957 11.501 -5.926 1.00 97.25 175 CYS A N 1
ATOM 1388 C CA . CYS A 1 175 ? -2.243 12.248 -6.967 1.00 97.25 175 CYS A CA 1
ATOM 1389 C C . CYS A 1 175 ? -3.004 12.345 -8.301 1.00 97.25 175 CYS A C 1
ATOM 1391 O O . CYS A 1 175 ? -2.465 12.906 -9.267 1.00 97.25 175 CYS A O 1
ATOM 1393 N N . GLY A 1 176 ? -4.221 11.796 -8.387 1.00 96.00 176 GLY A N 1
ATOM 1394 C CA . GLY A 1 176 ? -4.988 11.736 -9.631 1.00 96.00 176 GLY A CA 1
ATOM 1395 C C . GLY A 1 176 ? -6.078 10.664 -9.648 1.00 96.00 176 GLY A C 1
ATOM 1396 O O . GLY A 1 176 ? -6.530 10.177 -8.618 1.00 96.00 176 GLY A O 1
ATOM 1397 N N . SER A 1 177 ? -6.507 10.281 -10.850 1.00 95.44 177 SER A N 1
ATOM 1398 C CA . SER A 1 177 ? -7.563 9.281 -11.072 1.00 95.44 177 SER A CA 1
ATOM 1399 C C . SER A 1 177 ? -7.081 7.825 -11.010 1.00 95.44 177 SER A C 1
ATOM 1401 O O . SER A 1 177 ? -7.890 6.904 -11.083 1.00 95.44 177 SER A O 1
ATOM 1403 N N . THR A 1 178 ? -5.774 7.593 -10.866 1.00 95.06 178 THR A N 1
ATOM 1404 C CA . THR A 1 178 ? -5.164 6.256 -10.785 1.00 95.06 178 THR A CA 1
ATOM 1405 C C . THR A 1 178 ? -4.231 6.161 -9.586 1.00 95.06 178 THR A C 1
ATOM 1407 O O . THR A 1 178 ? -3.574 7.153 -9.275 1.00 95.06 178 THR A O 1
ATOM 1410 N N . ILE A 1 179 ? -4.084 4.962 -9.011 1.00 97.81 179 ILE A N 1
ATOM 1411 C CA . ILE A 1 179 ? -3.147 4.701 -7.906 1.00 97.81 179 ILE A CA 1
ATOM 1412 C C . ILE A 1 179 ? -1.722 5.173 -8.253 1.00 97.81 179 ILE A C 1
ATOM 1414 O O . ILE A 1 179 ? -1.161 4.802 -9.294 1.00 97.81 179 ILE A O 1
ATOM 1418 N N . SER A 1 180 ? -1.159 5.967 -7.344 1.00 98.12 180 SER A N 1
ATOM 1419 C CA . SER A 1 180 ? 0.201 6.494 -7.301 1.00 98.12 180 SER A CA 1
ATOM 1420 C C . SER A 1 180 ? 1.070 5.757 -6.270 1.00 98.12 180 SER A C 1
ATOM 1422 O O . SER A 1 180 ? 0.604 4.903 -5.512 1.00 98.12 180 SER A O 1
ATOM 1424 N N . TYR A 1 181 ? 2.358 6.098 -6.211 1.00 98.38 181 TYR A N 1
ATOM 1425 C CA . TYR A 1 181 ? 3.260 5.612 -5.167 1.00 98.38 181 TYR A CA 1
ATOM 1426 C C . TYR A 1 181 ? 2.720 5.951 -3.772 1.00 98.38 181 TYR A C 1
ATOM 1428 O O . TYR A 1 181 ? 2.643 5.072 -2.912 1.00 98.38 181 TYR A O 1
ATOM 1436 N N . SER A 1 182 ? 2.298 7.199 -3.548 1.00 98.31 182 SER A N 1
ATOM 1437 C CA . SER A 1 182 ? 1.800 7.650 -2.243 1.00 98.31 182 SER A CA 1
ATOM 1438 C C . SER A 1 182 ? 0.533 6.916 -1.812 1.00 98.31 182 SER A C 1
ATOM 1440 O O . SER A 1 182 ? 0.362 6.639 -0.624 1.00 98.31 182 SER A O 1
ATOM 1442 N N . ASP A 1 183 ? -0.317 6.518 -2.760 1.00 98.75 183 ASP A N 1
ATOM 1443 C CA . ASP A 1 183 ? -1.479 5.677 -2.470 1.00 98.75 183 ASP A CA 1
ATOM 1444 C C . ASP A 1 183 ? -1.046 4.300 -1.956 1.00 98.75 183 ASP A C 1
ATOM 1446 O O . ASP A 1 183 ? -1.613 3.788 -0.990 1.00 98.75 183 ASP A O 1
ATOM 1450 N N . THR A 1 184 ? 0.017 3.716 -2.528 1.00 98.50 184 THR A N 1
ATOM 1451 C CA . THR A 1 184 ? 0.548 2.423 -2.059 1.00 98.50 184 THR A CA 1
ATOM 1452 C C . THR A 1 184 ? 1.106 2.469 -0.641 1.00 98.50 184 THR A C 1
ATOM 1454 O O . THR A 1 184 ? 0.985 1.506 0.129 1.00 98.50 184 THR A O 1
ATOM 1457 N N . VAL A 1 185 ? 1.641 3.627 -0.260 1.00 98.38 185 VAL A N 1
ATOM 1458 C CA . VAL A 1 185 ? 2.070 3.920 1.104 1.00 98.38 185 VAL A CA 1
ATOM 1459 C C . VAL A 1 185 ? 0.848 4.039 2.016 1.00 98.38 185 VAL A C 1
ATOM 1461 O O . VAL A 1 185 ? 0.788 3.360 3.043 1.00 98.38 185 VAL A O 1
ATOM 1464 N N . LEU A 1 186 ? -0.131 4.872 1.658 1.00 98.69 186 LEU A N 1
ATOM 1465 C CA . LEU A 1 186 ? -1.294 5.149 2.498 1.00 98.69 186 LEU A CA 1
ATOM 1466 C C . LEU A 1 186 ? -2.179 3.908 2.697 1.00 98.69 186 LEU A C 1
ATOM 1468 O O . LEU A 1 186 ? -2.510 3.571 3.833 1.00 98.69 186 LEU A O 1
ATOM 1472 N N . LEU A 1 187 ? -2.530 3.195 1.624 1.00 98.75 187 LEU A N 1
ATOM 1473 C CA . LEU A 1 187 ? -3.474 2.068 1.658 1.00 98.75 187 LEU A CA 1
ATOM 1474 C C . LEU A 1 187 ? -2.986 0.905 2.521 1.00 98.75 187 LEU A C 1
ATOM 1476 O O . LEU A 1 187 ? -3.746 0.380 3.337 1.00 98.75 187 LEU A O 1
ATOM 1480 N N . SER A 1 188 ? -1.703 0.549 2.403 1.00 97.94 188 SER A N 1
ATOM 1481 C CA . SER A 1 188 ? -1.092 -0.503 3.226 1.00 97.94 188 SER A CA 1
ATOM 1482 C C . SER A 1 188 ? -1.140 -0.175 4.724 1.00 97.94 188 SER A C 1
ATOM 1484 O O . SER A 1 188 ? -1.230 -1.066 5.566 1.00 97.94 188 SER A O 1
ATOM 1486 N N . ARG A 1 189 ? -1.141 1.114 5.083 1.00 98.44 189 ARG A N 1
ATOM 1487 C CA . ARG A 1 189 ? -1.203 1.588 6.474 1.00 98.44 189 ARG A CA 1
ATOM 1488 C C . ARG A 1 189 ? -2.643 1.741 6.967 1.00 98.44 189 ARG A C 1
ATOM 1490 O O . ARG A 1 189 ? -2.925 1.372 8.105 1.00 98.44 189 ARG A O 1
ATOM 1497 N N . LEU A 1 190 ? -3.557 2.235 6.130 1.00 98.69 190 LEU A N 1
ATOM 1498 C CA . LEU A 1 190 ? -4.974 2.379 6.482 1.00 98.69 190 LEU A CA 1
ATOM 1499 C C . LEU A 1 190 ? -5.627 1.033 6.788 1.00 98.69 190 LEU A C 1
ATOM 1501 O O . LEU A 1 190 ? -6.363 0.937 7.768 1.00 98.69 190 LEU A O 1
ATOM 1505 N N . GLN A 1 191 ? -5.314 -0.018 6.023 1.00 98.69 191 GLN A N 1
ATOM 1506 C CA . GLN A 1 191 ? -5.856 -1.347 6.309 1.00 98.69 191 GLN A CA 1
ATOM 1507 C C . GLN A 1 191 ? -5.447 -1.836 7.704 1.00 98.69 191 GLN A C 1
ATOM 1509 O O . GLN A 1 191 ? -6.265 -2.358 8.462 1.00 98.69 191 GLN A O 1
ATOM 1514 N N . HIS A 1 192 ? -4.185 -1.609 8.069 1.00 98.75 192 HIS A N 1
ATOM 1515 C CA . HIS A 1 192 ? -3.676 -1.933 9.394 1.00 98.75 192 HIS A CA 1
ATOM 1516 C C . HIS A 1 192 ? -4.378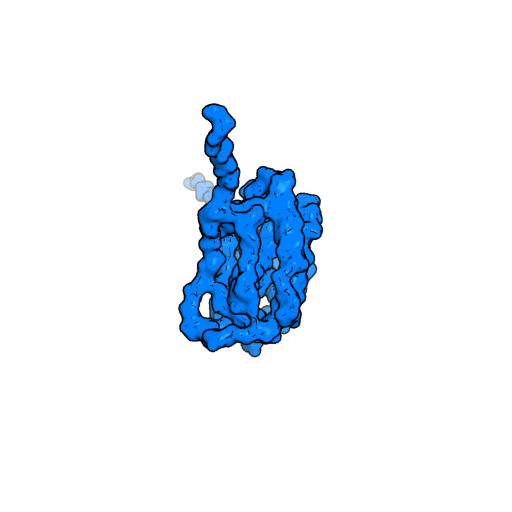 -1.127 10.494 1.00 98.75 192 HIS A C 1
ATOM 1518 O O . HIS A 1 192 ? -4.749 -1.699 11.518 1.00 98.75 192 HIS A O 1
ATOM 1524 N N . ILE A 1 193 ? -4.615 0.171 10.269 1.00 98.69 193 ILE A N 1
ATOM 1525 C CA . ILE A 1 193 ? -5.361 1.030 11.199 1.00 98.69 193 ILE A CA 1
ATOM 1526 C C . ILE A 1 193 ? -6.780 0.505 11.415 1.00 98.69 193 ILE A C 1
ATOM 1528 O O . ILE A 1 193 ? -7.195 0.374 12.564 1.00 98.69 193 ILE A O 1
ATOM 1532 N N . ARG A 1 194 ? -7.502 0.152 10.344 1.00 98.50 194 ARG A N 1
ATOM 1533 C CA . ARG A 1 194 ? -8.870 -0.378 10.449 1.00 98.50 194 ARG A CA 1
ATOM 1534 C C . ARG A 1 194 ? -8.921 -1.667 11.261 1.00 98.50 194 ARG A C 1
ATOM 1536 O O . ARG A 1 194 ? -9.692 -1.768 12.209 1.00 98.50 194 ARG A O 1
ATOM 1543 N N . VAL A 1 195 ? -8.091 -2.644 10.904 1.00 98.38 195 VAL A N 1
ATOM 1544 C CA . VAL A 1 195 ? -8.167 -3.985 11.495 1.00 98.38 195 VAL A CA 1
ATOM 1545 C C . VAL A 1 195 ? -7.604 -4.002 12.914 1.00 98.38 195 VAL A C 1
ATOM 1547 O O . VAL A 1 195 ? -8.280 -4.437 13.846 1.00 98.38 195 VAL A O 1
ATOM 1550 N N . ALA A 1 196 ? -6.373 -3.523 13.110 1.00 98.19 196 ALA A N 1
ATOM 1551 C CA . ALA A 1 196 ? -5.729 -3.586 14.418 1.00 98.19 196 ALA A CA 1
ATOM 1552 C C . ALA A 1 196 ? -6.202 -2.472 15.367 1.00 98.19 196 ALA A C 1
ATOM 1554 O O . ALA A 1 196 ? -6.277 -2.714 16.570 1.00 98.19 196 ALA A O 1
ATOM 1555 N N . GLY A 1 197 ? -6.595 -1.297 14.864 1.00 98.00 197 GLY A N 1
ATOM 1556 C CA . GLY A 1 197 ? -7.235 -0.266 15.690 1.00 98.00 197 GLY A CA 1
ATOM 1557 C C . GLY A 1 197 ? -8.529 -0.774 16.325 1.00 98.00 197 GLY A C 1
ATOM 1558 O O . GLY A 1 197 ? -8.690 -0.685 17.546 1.00 98.00 197 GLY A O 1
ATOM 1559 N N . LYS A 1 198 ? -9.395 -1.408 15.523 1.00 97.19 198 LYS A N 1
ATOM 1560 C CA . LYS A 1 198 ? -10.637 -2.018 16.008 1.00 97.19 198 LYS A CA 1
ATOM 1561 C C . LYS A 1 198 ? -10.367 -3.175 16.962 1.00 97.19 198 LYS A C 1
ATOM 1563 O O . LYS A 1 198 ? -10.932 -3.208 18.047 1.00 97.19 198 LYS A O 1
ATOM 1568 N N . ALA A 1 199 ? -9.474 -4.095 16.594 1.00 96.31 199 ALA A N 1
ATOM 1569 C CA . ALA A 1 199 ? -9.211 -5.284 17.400 1.00 96.31 199 ALA A CA 1
ATOM 1570 C C . ALA A 1 199 ? -8.640 -4.955 18.790 1.00 96.31 199 ALA A C 1
ATOM 1572 O O . ALA A 1 199 ? -9.099 -5.510 19.781 1.00 96.31 199 ALA A O 1
ATOM 1573 N N . TYR A 1 200 ? -7.645 -4.068 18.875 1.00 96.12 200 TYR A N 1
ATOM 1574 C CA . TYR A 1 200 ? -6.897 -3.848 20.119 1.00 96.12 200 TYR A CA 1
ATOM 1575 C C . TYR A 1 200 ? -7.423 -2.701 20.979 1.00 96.12 200 TYR A C 1
ATOM 1577 O O . TYR A 1 200 ? -7.108 -2.638 22.167 1.00 96.12 200 TYR A O 1
ATOM 1585 N N . LYS A 1 201 ? -8.168 -1.762 20.394 1.00 96.00 201 LYS A N 1
ATOM 1586 C CA . LYS A 1 201 ? -8.599 -0.543 21.089 1.00 96.00 201 LYS A CA 1
ATOM 1587 C C . LYS A 1 201 ? -10.025 -0.108 20.767 1.00 96.00 201 LYS A C 1
ATOM 1589 O O . LYS A 1 201 ? -10.401 0.998 21.145 1.00 96.00 201 LYS A O 1
ATOM 1594 N N . SER A 1 202 ? -10.797 -0.934 20.057 1.00 95.88 202 SER A N 1
ATOM 1595 C CA . SER A 1 202 ? -12.138 -0.575 19.572 1.00 95.88 202 SER A CA 1
ATOM 1596 C C . SER A 1 202 ? -12.155 0.755 18.808 1.00 95.88 202 SER A C 1
ATOM 1598 O O . SER A 1 202 ? -13.148 1.475 18.818 1.00 95.88 202 SER A O 1
ATOM 1600 N N . TYR A 1 203 ? -11.032 1.104 18.173 1.00 97.69 203 TYR A N 1
ATOM 1601 C CA . TYR A 1 203 ? -10.890 2.336 17.412 1.00 97.69 203 TYR A CA 1
ATOM 1602 C C . TYR A 1 203 ? -11.408 2.134 15.996 1.00 97.69 203 TYR A C 1
ATOM 1604 O O . TYR A 1 203 ? -10.970 1.221 15.294 1.00 97.69 203 TYR A O 1
ATOM 1612 N N . GLU A 1 204 ? -12.278 3.033 15.558 1.00 97.81 204 GLU A N 1
ATOM 1613 C CA . GLU A 1 204 ? -12.757 3.101 14.184 1.00 97.81 204 GLU A CA 1
ATOM 1614 C C . GLU A 1 204 ? -12.377 4.452 13.574 1.00 97.81 204 GLU A C 1
ATOM 1616 O O . GLU A 1 204 ? -12.312 5.469 14.268 1.00 97.81 204 GLU A O 1
ATOM 1621 N N . ILE A 1 205 ? -12.092 4.458 12.268 1.00 98.38 205 ILE A N 1
ATOM 1622 C CA . ILE A 1 205 ? -11.881 5.707 11.531 1.00 98.38 205 ILE A CA 1
ATOM 1623 C C . ILE A 1 205 ? -13.193 6.505 11.615 1.00 98.38 205 ILE A C 1
ATOM 1625 O O . ILE A 1 205 ? -14.237 5.941 11.280 1.00 98.38 205 ILE A O 1
ATOM 1629 N N . PRO A 1 206 ? -13.171 7.780 12.045 1.00 98.00 206 PRO A N 1
ATOM 1630 C CA . PRO A 1 206 ? -14.404 8.534 12.244 1.00 98.00 206 PRO A CA 1
ATOM 1631 C C . PRO A 1 206 ? -15.253 8.624 10.966 1.00 98.00 206 PRO A C 1
ATOM 1633 O O . PRO A 1 206 ? -14.718 8.792 9.864 1.00 98.00 206 PRO A O 1
ATOM 1636 N N . LYS A 1 207 ? -16.578 8.478 11.098 1.00 97.19 207 LYS A N 1
ATOM 1637 C CA . LYS A 1 207 ? -17.516 8.424 9.958 1.00 97.19 207 LYS A CA 1
ATOM 1638 C C . LYS A 1 207 ? -17.633 9.758 9.215 1.00 97.19 207 LYS A C 1
ATOM 1640 O O . LYS A 1 207 ? -18.098 9.788 8.075 1.00 97.19 207 LYS A O 1
ATOM 1645 N N . GLU A 1 208 ? -17.231 10.856 9.849 1.00 96.56 208 GLU A N 1
ATOM 1646 C CA . GLU A 1 208 ? -17.211 12.201 9.277 1.00 96.56 208 GLU A CA 1
ATOM 1647 C C . GLU A 1 208 ? -16.051 12.440 8.296 1.00 96.56 208 GLU A C 1
ATOM 1649 O O . GLU A 1 208 ? -16.092 13.409 7.546 1.00 96.56 208 GLU A O 1
ATOM 1654 N N . LEU A 1 209 ? -15.041 11.558 8.240 1.00 97.81 209 LEU A N 1
ATOM 1655 C CA . LEU A 1 209 ? -13.923 11.661 7.287 1.00 97.81 209 LEU A CA 1
ATOM 1656 C C . LEU A 1 209 ? -14.340 11.154 5.895 1.00 97.81 209 LEU A C 1
ATOM 1658 O O . LEU A 1 209 ? -13.908 10.093 5.433 1.00 97.81 209 LEU A O 1
ATOM 1662 N N . LYS A 1 210 ? -15.272 11.871 5.257 1.00 96.38 210 LYS A N 1
ATOM 1663 C CA . LYS A 1 210 ? -15.966 11.435 4.034 1.00 96.38 210 LYS A CA 1
ATOM 1664 C C . LYS A 1 210 ? -15.022 11.250 2.847 1.00 96.38 210 LYS A C 1
ATOM 1666 O O . LYS A 1 210 ? -15.193 10.300 2.079 1.00 96.38 210 LYS A O 1
ATOM 1671 N N . ASN A 1 211 ? -14.015 12.111 2.688 1.00 97.88 211 ASN A N 1
ATOM 1672 C CA . ASN A 1 211 ? -13.065 11.996 1.580 1.00 97.88 211 ASN A CA 1
ATOM 1673 C C . ASN A 1 211 ? -12.224 10.730 1.728 1.00 97.88 211 ASN A C 1
ATOM 1675 O O . ASN A 1 211 ? -12.046 9.984 0.764 1.00 97.88 211 ASN A O 1
ATOM 1679 N N . LEU A 1 212 ? -11.780 10.443 2.953 1.00 98.25 212 LEU A N 1
ATOM 1680 C CA . LEU A 1 212 ? -11.038 9.233 3.278 1.00 98.25 212 LEU A CA 1
ATOM 1681 C C . LEU A 1 212 ? -11.880 7.962 3.088 1.00 98.25 212 LEU A C 1
ATOM 1683 O O . LEU A 1 212 ? -11.381 6.963 2.568 1.00 98.25 212 LEU A O 1
ATOM 1687 N N . TRP A 1 213 ? -13.159 7.982 3.467 1.00 98.31 213 TRP A N 1
ATOM 1688 C CA . TRP A 1 213 ? -14.050 6.839 3.259 1.00 98.31 213 TRP A CA 1
ATOM 1689 C C . TRP A 1 213 ? -14.386 6.600 1.786 1.00 98.31 213 TRP A C 1
ATOM 1691 O O . TRP A 1 213 ? -14.379 5.450 1.345 1.00 98.31 213 TRP A O 1
ATOM 1701 N N . ARG A 1 214 ? -14.591 7.659 0.994 1.00 97.81 214 ARG A N 1
ATOM 1702 C CA . ARG A 1 214 ? -14.730 7.561 -0.469 1.00 97.81 214 ARG A CA 1
ATOM 1703 C C . ARG A 1 214 ? -13.461 7.004 -1.121 1.00 97.81 214 ARG A C 1
ATOM 1705 O O . ARG A 1 214 ? -13.543 6.143 -2.000 1.00 97.81 214 ARG A O 1
ATOM 1712 N N . TYR A 1 215 ? -12.296 7.446 -0.650 1.00 98.44 215 TYR A N 1
ATOM 1713 C CA . TYR A 1 215 ? -10.996 6.929 -1.072 1.00 98.44 215 TYR A CA 1
ATOM 1714 C C . TYR A 1 215 ? -10.858 5.427 -0.775 1.00 98.44 215 TYR A C 1
ATOM 1716 O O . TYR A 1 215 ? -10.551 4.646 -1.675 1.00 98.44 215 TYR A O 1
ATOM 1724 N N . LEU A 1 216 ? -11.173 4.988 0.450 1.00 98.50 216 LEU A N 1
ATOM 1725 C CA . LEU A 1 216 ? -11.158 3.569 0.826 1.00 98.50 216 LEU A CA 1
ATOM 1726 C C . LEU A 1 216 ? -12.171 2.739 0.028 1.00 98.50 216 LEU A C 1
ATOM 1728 O O . LEU A 1 216 ? -11.825 1.662 -0.450 1.00 98.50 216 LEU A O 1
ATOM 1732 N N . SER A 1 217 ? -13.390 3.247 -0.169 1.00 98.12 217 SER A N 1
ATOM 1733 C CA . SER A 1 217 ? -14.422 2.586 -0.980 1.00 98.12 217 SER A CA 1
ATOM 1734 C C . SER A 1 217 ? -13.943 2.328 -2.411 1.00 98.12 217 SER A C 1
ATOM 1736 O O . SER A 1 217 ? -14.117 1.230 -2.942 1.00 98.12 217 SER A O 1
ATOM 1738 N N . THR A 1 218 ? -13.262 3.307 -3.010 1.00 98.00 218 THR A N 1
ATOM 1739 C CA . THR A 1 218 ? -12.658 3.161 -4.342 1.00 98.00 218 THR A CA 1
ATOM 1740 C C . THR A 1 218 ? -11.484 2.176 -4.320 1.00 98.00 218 THR A C 1
ATOM 1742 O O . THR A 1 218 ? -11.358 1.314 -5.194 1.00 98.00 218 THR A O 1
ATOM 1745 N N . ALA A 1 219 ? -10.637 2.236 -3.290 1.00 98.06 219 ALA A N 1
ATOM 1746 C CA . ALA A 1 219 ? -9.511 1.323 -3.146 1.00 98.06 219 ALA A CA 1
ATOM 1747 C C . ALA A 1 219 ? -9.958 -0.143 -3.028 1.00 98.06 219 ALA A C 1
ATOM 1749 O O . ALA A 1 219 ? -9.365 -1.007 -3.671 1.00 98.06 219 ALA A O 1
ATOM 1750 N N . TYR A 1 220 ? -11.035 -0.436 -2.291 1.00 98.38 220 TYR A N 1
ATOM 1751 C CA . TYR A 1 220 ? -11.583 -1.795 -2.167 1.00 98.38 220 TYR A CA 1
ATOM 1752 C C . TYR A 1 220 ? -12.214 -2.343 -3.455 1.00 98.38 220 TYR A C 1
ATOM 1754 O O . TYR A 1 220 ? -12.485 -3.536 -3.548 1.00 98.38 220 TYR A O 1
ATOM 1762 N N . GLN A 1 221 ? -12.388 -1.508 -4.478 1.00 97.06 221 GLN A N 1
ATOM 1763 C CA . GLN A 1 221 ? -12.769 -1.934 -5.828 1.00 97.06 221 GLN A CA 1
ATOM 1764 C C . GLN A 1 221 ? -11.553 -2.064 -6.757 1.00 97.06 221 GLN A C 1
ATOM 1766 O O . GLN A 1 221 ? -11.675 -2.504 -7.900 1.00 97.06 221 GLN A O 1
ATOM 1771 N N . THR A 1 222 ? -10.356 -1.708 -6.281 1.00 97.19 222 THR A N 1
ATOM 1772 C CA . THR A 1 222 ? -9.136 -1.728 -7.083 1.00 97.19 222 THR A CA 1
ATOM 1773 C C . THR A 1 222 ? -8.405 -3.059 -6.943 1.00 97.19 222 THR A C 1
ATOM 1775 O O . THR A 1 222 ? -7.939 -3.433 -5.864 1.00 97.19 222 THR A O 1
ATOM 1778 N N . LYS A 1 223 ? -8.243 -3.759 -8.071 1.00 96.75 223 LYS A N 1
ATOM 1779 C CA . LYS A 1 223 ? -7.648 -5.101 -8.141 1.00 96.75 223 LYS A CA 1
ATOM 1780 C C . LYS A 1 223 ? -6.273 -5.186 -7.473 1.00 96.75 223 LYS A C 1
ATOM 1782 O O . LYS A 1 223 ? -6.063 -6.083 -6.661 1.00 96.75 223 LYS A O 1
ATOM 1787 N N . ALA A 1 224 ? -5.369 -4.249 -7.767 1.00 96.56 224 ALA A N 1
ATOM 1788 C CA . ALA A 1 224 ? -4.021 -4.245 -7.198 1.00 96.56 224 ALA A CA 1
ATOM 1789 C C . ALA A 1 224 ? -4.025 -4.176 -5.657 1.00 96.56 224 ALA A C 1
ATOM 1791 O O . ALA A 1 224 ? -3.207 -4.825 -5.008 1.00 96.56 224 ALA A O 1
ATOM 1792 N N . PHE A 1 225 ? -4.979 -3.461 -5.051 1.00 98.31 225 PHE A N 1
ATOM 1793 C CA . PHE A 1 225 ? -5.100 -3.416 -3.594 1.00 98.31 225 PHE A CA 1
ATOM 1794 C C . PHE A 1 225 ? -5.690 -4.714 -3.040 1.00 98.31 225 PHE A C 1
ATOM 1796 O O . PHE A 1 225 ? -5.080 -5.340 -2.177 1.00 98.31 225 PHE A O 1
ATOM 1803 N N . ILE A 1 226 ? -6.816 -5.178 -3.591 1.00 97.88 226 ILE A N 1
ATOM 1804 C CA . ILE A 1 226 ? -7.484 -6.407 -3.134 1.00 97.88 226 ILE A CA 1
ATOM 1805 C C . ILE A 1 226 ? -6.573 -7.636 -3.231 1.00 97.88 226 ILE A C 1
ATOM 1807 O O . ILE A 1 226 ? -6.528 -8.448 -2.309 1.00 97.88 226 ILE A O 1
ATOM 1811 N N . GLN A 1 227 ? -5.801 -7.767 -4.310 1.00 96.56 227 GLN A N 1
ATOM 1812 C CA . GLN A 1 227 ? -4.904 -8.911 -4.497 1.00 96.56 227 GLN A CA 1
ATOM 1813 C C . GLN A 1 227 ? -3.730 -8.922 -3.507 1.00 96.56 227 GLN A C 1
ATOM 1815 O O . GLN A 1 227 ? -3.234 -9.996 -3.155 1.00 96.56 227 GLN A O 1
ATOM 1820 N N . THR A 1 228 ? -3.322 -7.750 -3.014 1.00 97.88 228 THR A N 1
ATOM 1821 C CA . THR A 1 228 ? -2.174 -7.600 -2.109 1.00 97.88 228 THR A CA 1
ATOM 1822 C C . THR A 1 228 ? -2.556 -7.525 -0.628 1.00 97.88 228 THR A C 1
ATOM 1824 O O . THR A 1 228 ? -1.667 -7.584 0.220 1.00 97.88 228 THR A O 1
ATOM 1827 N N . LEU A 1 229 ? -3.850 -7.443 -0.288 1.00 97.38 229 LEU A N 1
ATOM 1828 C CA . LEU A 1 229 ? -4.332 -7.373 1.097 1.00 97.38 229 LEU A CA 1
ATOM 1829 C C . LEU A 1 229 ? -3.897 -8.589 1.932 1.00 97.38 229 LEU A C 1
ATOM 1831 O O . LEU A 1 229 ? -4.253 -9.712 1.575 1.00 97.38 229 LEU A O 1
ATOM 1835 N N . PRO A 1 230 ? -3.210 -8.416 3.074 1.00 97.38 230 PRO A N 1
ATOM 1836 C CA . PRO A 1 230 ? -3.054 -9.504 4.035 1.00 97.38 230 PRO A CA 1
ATOM 1837 C C . PRO A 1 230 ? -4.398 -9.840 4.698 1.00 97.38 230 PRO A C 1
ATOM 1839 O O . PRO A 1 230 ? -5.331 -9.037 4.668 1.00 97.38 230 PRO A O 1
ATOM 1842 N N . SER A 1 231 ? -4.503 -11.025 5.307 1.00 97.56 231 SER A N 1
ATOM 1843 C CA . SER A 1 231 ? -5.701 -11.372 6.079 1.00 97.56 231 SER A CA 1
ATOM 1844 C C . SER A 1 231 ? -5.825 -10.512 7.337 1.00 97.56 231 SER A C 1
ATOM 1846 O O . SER A 1 231 ? -4.817 -10.080 7.911 1.00 97.56 231 SER A O 1
ATOM 1848 N N . ASP A 1 232 ? -7.052 -10.314 7.819 1.00 97.75 232 ASP A N 1
ATOM 1849 C CA . ASP A 1 232 ? -7.276 -9.588 9.069 1.00 97.75 232 ASP A CA 1
ATOM 1850 C C . ASP A 1 232 ? -6.550 -10.274 10.235 1.00 97.75 232 ASP A C 1
ATOM 1852 O O . ASP A 1 232 ? -5.987 -9.611 11.102 1.00 97.75 232 ASP A O 1
ATOM 1856 N N . GLN A 1 233 ? -6.514 -11.608 10.249 1.00 96.75 233 GLN A N 1
ATOM 1857 C CA . GLN A 1 233 ? -5.845 -12.394 11.285 1.00 96.75 233 GLN A CA 1
ATOM 1858 C C . GLN A 1 233 ? -4.328 -12.186 11.266 1.00 96.75 233 GLN A C 1
ATOM 1860 O O . GLN A 1 233 ? -3.731 -12.013 12.328 1.00 96.75 233 GLN A O 1
ATOM 1865 N N . ASP A 1 234 ? -3.704 -12.132 10.088 1.00 96.75 234 ASP A N 1
ATOM 1866 C CA . ASP A 1 234 ? -2.277 -11.820 9.966 1.00 96.75 234 ASP A CA 1
ATOM 1867 C C . ASP A 1 234 ? -1.967 -10.396 10.420 1.00 96.75 234 ASP A C 1
ATOM 1869 O O . ASP A 1 234 ? -0.927 -10.163 11.043 1.00 96.75 234 ASP A O 1
ATOM 1873 N N . ILE A 1 235 ? -2.855 -9.434 10.145 1.00 97.88 235 ILE A N 1
ATOM 1874 C CA . ILE A 1 235 ? -2.718 -8.076 10.680 1.00 97.88 235 ILE A CA 1
ATOM 1875 C C . ILE A 1 235 ? -2.832 -8.108 12.205 1.00 97.88 235 ILE A C 1
ATOM 1877 O O . ILE A 1 235 ? -1.974 -7.552 12.883 1.00 97.88 235 ILE A O 1
ATOM 1881 N N . LYS A 1 236 ? -3.842 -8.772 12.780 1.00 97.00 236 LYS A N 1
ATOM 1882 C CA . LYS A 1 236 ? -3.989 -8.851 14.241 1.00 97.00 236 LYS A CA 1
ATOM 1883 C C . LYS A 1 236 ? -2.747 -9.486 14.884 1.00 97.00 236 LYS A C 1
ATOM 1885 O O . LYS A 1 236 ? -2.195 -8.901 15.814 1.00 97.00 236 LYS A O 1
ATOM 1890 N N . LEU A 1 237 ? -2.254 -10.609 14.354 1.00 94.81 237 LEU A N 1
ATOM 1891 C CA . LEU A 1 237 ? -1.046 -11.293 14.842 1.00 94.81 237 LEU A CA 1
ATOM 1892 C C . LEU A 1 237 ? 0.219 -10.426 14.719 1.00 94.81 237 LEU A C 1
ATOM 1894 O O . LEU A 1 237 ? 1.074 -10.466 15.601 1.00 94.81 237 LEU A O 1
ATOM 1898 N N . HIS A 1 238 ? 0.326 -9.576 13.691 1.00 94.94 238 HIS A N 1
ATOM 1899 C CA . HIS A 1 238 ? 1.444 -8.630 13.537 1.00 94.94 238 HIS A CA 1
ATOM 1900 C C . HIS A 1 238 ? 1.638 -7.706 14.748 1.00 94.94 238 HIS A C 1
ATOM 1902 O O . HIS A 1 238 ? 2.762 -7.272 15.028 1.00 94.94 238 HIS A O 1
ATOM 1908 N N . TYR A 1 239 ? 0.545 -7.371 15.437 1.00 96.12 239 TYR A N 1
ATOM 1909 C CA . TYR A 1 239 ? 0.543 -6.441 16.565 1.00 96.12 239 TYR A CA 1
ATOM 1910 C C . TYR A 1 239 ? 0.406 -7.117 17.931 1.00 96.12 239 TYR A C 1
ATOM 1912 O O . TYR A 1 239 ? 0.512 -6.420 18.933 1.00 96.12 239 TYR A O 1
ATOM 1920 N N . GLU A 1 240 ? 0.257 -8.441 18.010 1.00 93.12 240 GLU A N 1
ATOM 1921 C CA . GLU A 1 240 ? 0.005 -9.168 19.271 1.00 93.12 240 GLU A CA 1
ATOM 1922 C C . GLU A 1 240 ? 1.077 -8.923 20.350 1.00 93.12 240 GLU A C 1
ATOM 1924 O O . GLU A 1 240 ? 0.789 -8.851 21.551 1.00 93.12 240 GLU A O 1
ATOM 1929 N N . THR A 1 241 ? 2.328 -8.754 19.920 1.00 90.88 241 THR A N 1
ATOM 1930 C CA . THR A 1 241 ? 3.469 -8.456 20.798 1.00 90.88 241 THR A CA 1
ATOM 1931 C C . THR A 1 241 ? 3.755 -6.962 20.950 1.00 90.88 241 THR A C 1
ATOM 1933 O O . THR A 1 241 ? 4.541 -6.588 21.815 1.00 90.88 241 THR A O 1
ATOM 1936 N N . LYS A 1 242 ? 3.139 -6.105 20.125 1.00 91.62 242 LYS A N 1
ATOM 1937 C CA . LYS A 1 242 ? 3.387 -4.653 20.077 1.00 91.62 242 LYS A CA 1
ATOM 1938 C C . LYS A 1 242 ? 2.297 -3.842 20.772 1.00 91.62 242 LYS A C 1
ATOM 1940 O O . LYS A 1 242 ? 2.586 -2.772 21.294 1.00 91.62 242 LYS A O 1
ATOM 1945 N N . ALA A 1 243 ? 1.056 -4.310 20.718 1.00 93.75 243 ALA A N 1
ATOM 1946 C CA . ALA A 1 243 ? -0.077 -3.662 21.353 1.00 93.75 243 ALA A CA 1
ATOM 1947 C C . ALA A 1 243 ? -0.070 -3.922 22.863 1.00 93.75 243 ALA A C 1
ATOM 1949 O O . ALA A 1 243 ? 0.337 -4.990 23.328 1.00 93.75 243 ALA A O 1
ATOM 1950 N N . THR A 1 244 ? -0.537 -2.940 23.629 1.00 91.56 244 THR A N 1
ATOM 1951 C CA . THR A 1 244 ? -0.653 -3.057 25.090 1.00 91.56 244 THR A CA 1
ATOM 1952 C C . THR A 1 244 ? -1.854 -3.889 25.514 1.00 91.56 244 THR A C 1
ATOM 1954 O O . THR A 1 244 ? -1.774 -4.624 26.496 1.00 91.56 244 THR A O 1
ATOM 1957 N N . THR A 1 245 ? -2.949 -3.815 24.760 1.00 87.94 245 THR A N 1
ATOM 1958 C CA . THR A 1 245 ? -4.135 -4.649 24.968 1.00 87.94 245 THR A CA 1
ATOM 1959 C C . THR A 1 245 ? -3.880 -6.068 24.468 1.00 87.94 245 THR A C 1
ATOM 1961 O O . THR A 1 245 ? -3.325 -6.268 23.386 1.00 87.94 245 THR A O 1
ATOM 1964 N N . LYS A 1 246 ? -4.324 -7.071 25.229 1.00 87.69 246 LYS A N 1
ATOM 1965 C CA . LYS A 1 246 ? -4.342 -8.469 24.789 1.00 87.69 246 LYS A CA 1
ATOM 1966 C C . LYS A 1 246 ? -5.722 -8.829 24.258 1.00 87.69 246 LYS A C 1
ATOM 1968 O O . LYS A 1 246 ? -6.728 -8.441 24.839 1.00 87.69 246 LYS A O 1
ATOM 1973 N N . LEU A 1 247 ? -5.754 -9.560 23.149 1.00 86.81 247 LEU A N 1
ATOM 1974 C CA . LEU A 1 247 ? -6.997 -10.077 22.590 1.00 86.81 247 LEU A CA 1
ATOM 1975 C C . LEU A 1 247 ? -7.436 -11.302 23.393 1.00 86.81 247 LEU A C 1
ATOM 1977 O O . LEU A 1 247 ? -6.623 -12.172 23.693 1.00 86.81 247 LEU A O 1
ATOM 1981 N N . GLU A 1 248 ? -8.723 -11.373 23.726 1.00 73.56 248 GLU A N 1
ATOM 1982 C CA . GLU A 1 248 ? -9.292 -12.466 24.528 1.00 73.56 248 GLU A CA 1
ATOM 1983 C C . GLU A 1 248 ? -9.394 -13.787 23.747 1.00 73.56 248 GLU A C 1
ATOM 1985 O O . GLU A 1 248 ? -9.368 -14.868 24.332 1.00 73.56 248 GLU A O 1
ATOM 1990 N N . LYS A 1 249 ? -9.514 -13.713 22.414 1.00 74.62 249 LYS A N 1
ATOM 1991 C CA . LYS A 1 249 ? -9.706 -14.871 21.529 1.00 74.62 249 LYS A CA 1
ATOM 1992 C C . LYS A 1 249 ? -8.404 -15.308 20.868 1.00 74.62 249 LYS A C 1
ATOM 1994 O O . LYS A 1 249 ? -7.604 -14.487 20.422 1.00 74.62 249 LYS A O 1
ATOM 1999 N N . THR A 1 250 ? -8.234 -16.622 20.714 1.00 79.25 250 THR A N 1
ATOM 2000 C CA . THR A 1 250 ? -7.117 -17.205 19.962 1.00 79.25 250 THR A CA 1
ATOM 2001 C C . THR A 1 250 ? -7.270 -16.939 18.463 1.00 79.25 250 THR A C 1
ATOM 2003 O O . THR A 1 250 ? -7.936 -17.684 17.749 1.00 79.25 250 THR A O 1
ATOM 2006 N N . ILE A 1 251 ? -6.580 -15.910 17.969 1.00 81.44 251 ILE A N 1
ATOM 2007 C CA . ILE A 1 251 ? -6.599 -15.476 16.559 1.00 81.44 251 ILE A CA 1
ATOM 2008 C C . ILE A 1 251 ? -6.205 -16.610 15.597 1.00 81.44 251 ILE A C 1
ATOM 2010 O O . ILE A 1 251 ? -6.704 -16.682 14.478 1.00 81.44 251 ILE A O 1
ATOM 2014 N N . LYS A 1 252 ? -5.329 -17.529 16.032 1.00 74.50 252 LYS A N 1
ATOM 2015 C CA . LYS A 1 252 ? -4.863 -18.667 15.217 1.00 74.50 252 LYS A CA 1
ATOM 2016 C C . LYS A 1 252 ? -5.982 -19.622 14.789 1.00 74.50 252 LYS A C 1
ATOM 2018 O O . LYS A 1 252 ? -5.802 -20.330 13.807 1.00 74.50 252 LYS A O 1
ATOM 2023 N N . LEU A 1 253 ? -7.097 -19.650 15.521 1.00 78.00 253 LEU A N 1
ATOM 2024 C CA . LEU A 1 253 ? -8.246 -20.516 15.243 1.00 78.00 253 LEU A CA 1
ATOM 2025 C C . LEU A 1 253 ? -9.344 -19.800 14.438 1.00 78.00 253 LEU A C 1
ATOM 2027 O O . LEU A 1 253 ? -10.313 -20.436 14.034 1.00 78.00 253 LEU A O 1
ATOM 2031 N N . GLU A 1 254 ? -9.218 -18.488 14.205 1.00 85.56 254 GLU A N 1
ATOM 2032 C CA . GLU A 1 254 ? -10.166 -17.736 13.380 1.00 85.56 254 GLU A CA 1
ATOM 2033 C C . GLU A 1 254 ? -9.975 -18.065 11.892 1.00 85.56 254 GLU A C 1
ATOM 2035 O O . GLU A 1 254 ? -8.848 -18.108 11.383 1.00 85.56 254 GLU A O 1
ATOM 2040 N N . GLY A 1 255 ? -11.092 -18.230 11.176 1.00 88.69 255 GLY A N 1
ATOM 2041 C CA . GLY A 1 255 ? -11.089 -18.324 9.717 1.00 88.69 255 GLY A CA 1
ATOM 2042 C C . GLY A 1 255 ? -10.540 -17.051 9.067 1.00 88.69 255 GLY A C 1
ATOM 2043 O O . GLY A 1 255 ? -10.623 -15.964 9.634 1.00 88.69 255 GLY A O 1
ATOM 2044 N N . THR A 1 256 ? -9.962 -17.188 7.873 1.00 93.75 256 THR A N 1
ATOM 2045 C CA . THR A 1 256 ? -9.428 -16.055 7.103 1.00 93.75 256 THR A CA 1
ATOM 2046 C C . THR A 1 256 ? -10.540 -15.082 6.713 1.00 93.75 256 THR A C 1
ATOM 2048 O O . THR A 1 256 ? -11.504 -15.479 6.060 1.00 93.75 256 THR A O 1
ATOM 2051 N N . SER A 1 257 ? -10.378 -13.807 7.067 1.00 96.00 257 SER A N 1
ATOM 2052 C CA . SER A 1 257 ? -11.272 -12.710 6.681 1.00 96.00 257 SER A CA 1
ATOM 2053 C C . SER A 1 257 ? -10.500 -11.510 6.128 1.00 96.00 257 SER A C 1
ATOM 2055 O O . SER A 1 257 ? -9.289 -11.389 6.334 1.00 96.00 257 SER A O 1
ATOM 2057 N N . TYR A 1 258 ? -11.221 -10.627 5.433 1.00 97.62 258 TYR A N 1
ATOM 2058 C CA . TYR A 1 258 ? -10.704 -9.378 4.877 1.00 97.62 258 TYR A CA 1
ATOM 2059 C C . TYR A 1 258 ? -11.714 -8.253 5.118 1.00 97.62 258 TYR A C 1
ATOM 2061 O O . TYR A 1 258 ? -12.812 -8.275 4.565 1.00 97.62 258 TYR A O 1
ATOM 2069 N N . SER A 1 259 ? -11.346 -7.266 5.932 1.00 97.56 259 SER A N 1
ATOM 2070 C CA . SER A 1 259 ? -12.199 -6.112 6.231 1.00 97.56 259 SER A CA 1
ATOM 2071 C C . SER A 1 259 ? -12.136 -5.081 5.099 1.00 97.56 259 SER A C 1
ATOM 2073 O O . SER A 1 259 ? -11.213 -4.265 5.037 1.00 97.56 259 SER A O 1
ATOM 2075 N N . THR A 1 260 ? -13.108 -5.136 4.187 1.00 97.69 260 THR A N 1
ATOM 2076 C CA . THR A 1 260 ? -13.229 -4.246 3.013 1.00 97.69 260 THR A CA 1
ATOM 2077 C C . THR A 1 260 ? -14.581 -3.538 2.932 1.00 97.69 260 THR A C 1
ATOM 2079 O O . THR A 1 260 ? -14.839 -2.797 1.989 1.00 97.69 260 THR A O 1
ATOM 2082 N N . ASP A 1 261 ? -15.460 -3.768 3.904 1.00 95.44 261 ASP A N 1
ATOM 2083 C CA . ASP A 1 261 ? -16.746 -3.094 4.020 1.00 95.44 261 ASP A CA 1
ATOM 2084 C C . ASP A 1 261 ? -16.554 -1.594 4.270 1.00 95.44 261 ASP A C 1
ATOM 2086 O O . ASP A 1 261 ? -15.602 -1.172 4.935 1.00 95.44 261 ASP A O 1
ATOM 2090 N N . VAL A 1 262 ? -17.453 -0.786 3.715 1.00 95.75 262 VAL A N 1
ATOM 2091 C CA . VAL A 1 262 ? -17.565 0.649 3.985 1.00 95.75 262 VAL A CA 1
ATOM 2092 C C . VAL A 1 262 ? -19.020 0.914 4.326 1.00 95.75 262 VAL A C 1
ATOM 2094 O O . VAL A 1 262 ? -19.908 0.563 3.551 1.00 95.75 262 VAL A O 1
ATOM 2097 N N . ASP A 1 263 ? -19.250 1.506 5.492 1.00 93.06 263 ASP A N 1
ATOM 2098 C CA . ASP A 1 263 ? -20.587 1.883 5.937 1.00 93.06 263 ASP A CA 1
ATOM 2099 C C . ASP A 1 263 ? -21.183 2.921 4.961 1.00 93.06 263 ASP A C 1
ATOM 2101 O O . ASP A 1 263 ? -20.534 3.942 4.704 1.00 93.06 263 ASP A O 1
ATOM 2105 N N . PRO A 1 264 ? -22.388 2.698 4.400 1.00 91.62 264 PRO A N 1
ATOM 2106 C CA . PRO A 1 264 ? -23.055 3.674 3.540 1.00 91.62 264 PRO A CA 1
ATOM 2107 C C . PRO A 1 264 ? -23.203 5.066 4.174 1.00 91.62 264 PRO A C 1
ATOM 2109 O O . PRO A 1 264 ? -23.128 6.070 3.465 1.00 91.62 264 PRO A O 1
ATOM 2112 N N . GLU A 1 265 ? -23.339 5.162 5.502 1.00 91.69 265 GLU A N 1
ATOM 2113 C CA . GLU A 1 265 ? -23.376 6.446 6.217 1.00 91.69 265 GLU A CA 1
ATOM 2114 C C . GLU A 1 265 ? -22.083 7.250 6.033 1.00 91.69 265 GLU A C 1
ATOM 2116 O O . GLU A 1 265 ? -22.099 8.481 6.041 1.00 91.69 265 GLU A O 1
ATOM 2121 N N . CYS A 1 266 ? -20.949 6.581 5.817 1.00 90.81 266 CYS A N 1
ATOM 2122 C CA . CYS A 1 266 ? -19.671 7.230 5.539 1.00 90.81 266 CYS A CA 1
ATOM 2123 C C . CYS A 1 266 ? -19.587 7.830 4.127 1.00 90.81 266 CYS A C 1
ATOM 2125 O O . CYS A 1 266 ? -18.653 8.582 3.855 1.00 90.81 266 CYS A O 1
ATOM 2127 N N . LEU A 1 267 ? -20.529 7.506 3.234 1.00 88.62 267 LEU A N 1
ATOM 2128 C CA . LEU A 1 267 ? -20.547 7.958 1.837 1.00 88.62 267 LEU A CA 1
ATOM 2129 C C . LEU A 1 267 ? -21.664 8.966 1.543 1.00 88.62 267 LEU A C 1
ATOM 2131 O O . LEU A 1 267 ? -21.554 9.728 0.583 1.00 88.62 267 LEU A O 1
ATOM 2135 N N . ASN A 1 268 ? -22.713 9.000 2.366 1.00 79.50 268 ASN A N 1
ATOM 2136 C CA . ASN A 1 268 ? -23.795 9.966 2.227 1.00 79.50 268 ASN A CA 1
ATOM 2137 C C . ASN A 1 268 ? -23.365 11.340 2.770 1.00 79.50 268 ASN A C 1
ATOM 2139 O O . ASN A 1 268 ? -22.828 11.445 3.878 1.00 79.50 268 ASN A O 1
ATOM 2143 N N . GLY A 1 269 ? -23.610 12.395 1.989 1.00 58.50 269 GLY A N 1
ATOM 2144 C CA . GLY A 1 269 ? -23.618 13.763 2.503 1.00 58.50 269 GLY A CA 1
ATOM 2145 C C . GLY A 1 269 ? -24.857 13.960 3.370 1.00 58.50 269 GLY A C 1
ATOM 2146 O O . GLY A 1 269 ? -25.917 13.420 3.048 1.00 58.50 269 GLY A O 1
ATOM 2147 N N . GLU A 1 270 ? -24.735 14.698 4.470 1.00 48.84 270 GLU A N 1
ATOM 2148 C CA . GLU A 1 270 ? -25.905 15.177 5.200 1.00 48.84 270 GLU A CA 1
ATOM 2149 C C . GLU A 1 270 ? -26.752 15.997 4.221 1.00 48.84 270 GLU A C 1
ATOM 2151 O O . GLU A 1 270 ? -26.386 17.101 3.824 1.00 48.84 270 GLU A O 1
ATOM 2156 N N . VAL A 1 271 ? -27.871 15.431 3.771 1.00 43.16 271 VAL A N 1
ATOM 2157 C CA . VAL A 1 271 ? -28.953 16.244 3.231 1.00 43.16 271 VAL A CA 1
ATOM 2158 C C . VAL A 1 271 ? -29.555 16.902 4.460 1.00 43.16 271 VAL A C 1
ATOM 2160 O O . VAL A 1 271 ? -30.396 16.305 5.131 1.00 43.16 271 VAL A O 1
ATOM 2163 N N . GLU A 1 272 ? -29.075 18.098 4.802 1.00 41.59 272 GLU A N 1
ATOM 2164 C CA . GLU A 1 272 ? -29.834 18.992 5.665 1.00 41.59 272 GLU A CA 1
ATOM 2165 C C . GLU A 1 272 ? -31.213 19.146 5.018 1.00 41.59 272 GLU A C 1
ATOM 2167 O O . GLU A 1 272 ? -31.379 19.798 3.985 1.00 41.59 272 GLU A O 1
ATOM 2172 N N . GLN A 1 273 ? -32.212 18.478 5.591 1.00 39.28 273 GLN A N 1
ATOM 2173 C CA . GLN A 1 273 ? -33.603 18.788 5.322 1.00 39.28 273 GLN A CA 1
ATOM 2174 C C . GLN A 1 273 ? -33.855 20.187 5.887 1.00 39.28 273 GLN A C 1
ATOM 2176 O O . GLN A 1 273 ? -34.285 20.343 7.024 1.00 39.28 273 GLN A O 1
ATOM 2181 N N . GLN A 1 274 ? -33.583 21.218 5.090 1.00 46.00 274 GLN A N 1
ATOM 2182 C CA . GLN A 1 274 ? -34.270 22.492 5.245 1.00 46.00 274 GLN A CA 1
ATOM 2183 C C . GLN A 1 274 ? -35.714 22.285 4.784 1.00 46.00 274 GLN A C 1
ATOM 2185 O O . GLN A 1 274 ? -36.029 22.428 3.611 1.00 46.00 274 GLN A O 1
ATOM 2190 N N . ASN A 1 275 ? -36.561 21.861 5.715 1.00 40.56 275 ASN A N 1
ATOM 2191 C CA . ASN A 1 275 ? -38.021 21.903 5.668 1.00 40.56 275 ASN A CA 1
ATOM 2192 C C . ASN A 1 275 ? -38.452 21.916 7.141 1.00 40.56 275 ASN A C 1
ATOM 2194 O O . ASN A 1 275 ? -38.184 20.952 7.847 1.00 40.56 275 ASN A O 1
ATOM 2198 N N . GLY A 1 276 ? -39.080 22.929 7.711 1.00 41.88 276 GLY A N 1
ATOM 2199 C CA . GLY A 1 276 ? -39.624 24.181 7.219 1.00 41.88 276 GLY A CA 1
ATOM 2200 C C . GLY A 1 276 ? -40.393 24.784 8.398 1.00 41.88 276 GLY A C 1
ATOM 2201 O O . GLY A 1 276 ? -40.930 24.030 9.201 1.00 41.88 276 GLY A O 1
ATOM 2202 N N . ASP A 1 277 ? -40.413 26.105 8.503 1.00 43.03 277 ASP A N 1
ATOM 2203 C CA . ASP A 1 277 ? -41.403 26.852 9.282 1.00 43.03 277 ASP A CA 1
ATOM 2204 C C . ASP A 1 277 ? -41.587 28.202 8.569 1.00 43.03 277 ASP A C 1
ATOM 2206 O O . ASP A 1 277 ? -40.851 29.158 8.812 1.00 43.03 277 ASP A O 1
ATOM 2210 N N . GLU A 1 278 ? -42.543 28.234 7.638 1.00 41.44 278 GLU A N 1
ATOM 2211 C CA . GLU A 1 278 ? -43.327 29.423 7.270 1.00 41.44 278 GLU A CA 1
ATOM 2212 C C . GLU A 1 278 ? -44.814 29.063 7.348 1.00 41.44 278 GLU A C 1
ATOM 2214 O O . GLU A 1 278 ? -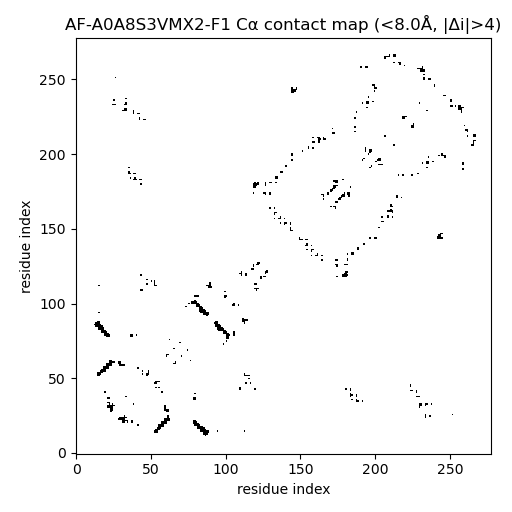45.187 27.977 6.839 1.00 41.44 278 GLU A O 1
#